Protein AF-K2RYD0-F1 (afdb_monomer_lite)

Organism: Macrophomina phaseolina (strain MS6) (NCBI:txid1126212)

pLDDT: mean 85.69, std 21.5, range [24.45, 98.62]

Radius of gyration: 19.55 Å; chains: 1; bounding box: 52×42×49 Å

InterPro domains:
  IPR017946 PLC-like phosphodiesterase, TIM beta/alpha-barrel domain superfamily [SSF51695] (2-196)
  IPR051057 Phosphoinositide phospholipase C domain-containing protein [PTHR13593] (1-202)

Foldseek 3Di:
DVVCLLAADEAEAEPPVPDALVRVVVVCVVVVVLQQFDADPDLQAADLDDDDSVRSSVVSNRYAYEYCAYDSVPNPPRRSHHGLQRAAWEPDQAAADLVSQDLATCPPVVRGRPLPCVLPGSHAYEYRQFHWHADPPRDTDTPLVCQLASLALDDPSYPVVSQVVNCVSNVAGHQWYWYDPCLANPNVVSLCVSQVNDDDDPPDDDDDNDDPDPPPPPDDDDDDDDDDDDDDDDPPPPTDIGGRDRD

Secondary structure (DSSP, 8-state):
--S-TT--EEEEEE-TT---HHHHHHHHHHHTGGGGB---S-SSS--SSPPPHHHHHHTT--EEEEEET--TTT--S-TTEEEHHHHEEE--S--SSGGG---S--BSGGGTT-HHHHHHSS-EEEEE---EEEEGGGEEEE-TTTHHHHT-SSSTT-HHHHHHHHHHHHSS--SEEE-SSTTTTTHHHHHHHHTT--SPPSSPPP---S--------S-----PPPPP-S---------EEE----

Sequence (247 aa):
MDSNTNDVVTILLVNSDDATASDLASEFSTSGIDEYAYTPESTTTAPSEWPTLETMIANNTRLVTFVASLSASSNTVAPYLLDEFNFLFENPYDNTDPSNYTCTPDRPTSLKGDTAAAASGDRLFLMNHFLYASSGLGIEQPNTTYLDVTNAPNGTDSLGEHAAECSTTYGKAPWAVLVDFFNVGPAIASVDALNGVSGATSGRAEVSTERVTRQTDSSSSAAYSAVPRNSAAAAAIAGMVVAMMAL

Structure (mmCIF, N/CA/C/O backbone):
data_AF-K2RYD0-F1
#
_entry.id   AF-K2RYD0-F1
#
loop_
_atom_site.group_PDB
_atom_site.id
_atom_site.type_symbol
_atom_site.label_atom_id
_atom_site.label_alt_id
_atom_site.label_comp_id
_atom_site.label_asym_id
_atom_site.label_entity_id
_atom_site.label_seq_id
_atom_site.pdbx_PDB_ins_code
_atom_site.Cartn_x
_atom_site.Cartn_y
_atom_site.Cartn_z
_atom_site.occupancy
_atom_site.B_iso_or_equiv
_atom_site.auth_seq_id
_atom_site.auth_comp_id
_atom_site.auth_asym_id
_atom_site.auth_atom_id
_atom_site.pdbx_PDB_model_num
ATOM 1 N N . MET A 1 1 ? -13.402 -14.665 5.371 1.00 91.50 1 MET A N 1
ATOM 2 C CA . MET A 1 1 ? -12.012 -15.000 5.778 1.00 91.50 1 MET A CA 1
ATOM 3 C C . MET A 1 1 ? -11.995 -16.225 6.699 1.00 91.50 1 MET A C 1
ATOM 5 O O . MET A 1 1 ? -11.088 -16.415 7.506 1.00 91.50 1 MET A O 1
ATOM 9 N N . ASP A 1 2 ? -13.005 -17.080 6.557 1.00 93.88 2 ASP A N 1
ATOM 10 C CA . ASP A 1 2 ? -13.400 -18.056 7.571 1.00 93.88 2 ASP A CA 1
ATOM 11 C C . ASP A 1 2 ? -12.755 -19.405 7.260 1.00 93.88 2 ASP A C 1
ATOM 13 O O . ASP A 1 2 ? -12.363 -20.144 8.154 1.00 93.88 2 ASP A O 1
ATOM 17 N N . SER A 1 3 ? -12.578 -19.694 5.966 1.00 93.94 3 SER A N 1
ATOM 18 C CA . SER A 1 3 ? -11.830 -20.855 5.478 1.00 93.94 3 SER A CA 1
ATOM 19 C C . SER A 1 3 ? -10.311 -20.679 5.573 1.00 93.94 3 SER A C 1
ATOM 21 O O . SER A 1 3 ? -9.601 -21.678 5.559 1.00 93.94 3 SER A O 1
ATOM 23 N N . ASN A 1 4 ? -9.823 -19.439 5.709 1.00 92.25 4 ASN A N 1
ATOM 24 C CA . ASN A 1 4 ? -8.403 -19.114 5.862 1.00 92.25 4 ASN A CA 1
ATOM 25 C C . ASN A 1 4 ? -8.197 -18.294 7.145 1.00 92.25 4 ASN A C 1
ATOM 27 O O . ASN A 1 4 ? -8.100 -17.066 7.125 1.00 92.25 4 ASN A O 1
ATOM 31 N N . THR A 1 5 ? -8.186 -18.965 8.295 1.00 94.88 5 THR A N 1
ATOM 32 C CA . THR A 1 5 ? -8.177 -18.303 9.614 1.00 94.88 5 THR A CA 1
ATOM 33 C C . THR A 1 5 ? -6.856 -17.618 9.962 1.00 94.88 5 THR A C 1
ATOM 35 O O . THR A 1 5 ? -6.827 -16.796 10.870 1.00 94.88 5 THR A O 1
ATOM 38 N N . ASN A 1 6 ? -5.779 -17.937 9.241 1.00 94.12 6 ASN A N 1
ATOM 39 C CA . ASN A 1 6 ? -4.456 -17.340 9.439 1.00 94.12 6 ASN A CA 1
ATOM 40 C C . ASN A 1 6 ? -4.174 -16.182 8.470 1.00 94.12 6 ASN A C 1
ATOM 42 O O . ASN A 1 6 ? -3.118 -15.564 8.565 1.00 94.12 6 ASN A O 1
ATOM 46 N N . ASP A 1 7 ? -5.092 -15.885 7.548 1.00 93.75 7 ASP A N 1
ATOM 47 C CA . ASP A 1 7 ? -4.917 -14.771 6.620 1.00 93.75 7 ASP A CA 1
ATOM 48 C C . ASP A 1 7 ? -5.251 -13.460 7.328 1.00 93.75 7 ASP A C 1
ATOM 50 O O . ASP A 1 7 ? -6.289 -13.354 7.994 1.00 93.75 7 ASP A O 1
ATOM 54 N N . VAL A 1 8 ? -4.388 -12.464 7.128 1.00 96.75 8 VAL A N 1
ATOM 55 C CA . VAL A 1 8 ? -4.650 -11.052 7.410 1.00 96.75 8 VAL A CA 1
ATOM 56 C C . VAL A 1 8 ? -4.799 -10.342 6.072 1.00 96.75 8 VAL A C 1
ATOM 58 O O . VAL A 1 8 ? -3.957 -10.483 5.187 1.00 96.75 8 VAL A O 1
ATOM 61 N N . VAL A 1 9 ? -5.896 -9.612 5.912 1.00 97.00 9 VAL A N 1
ATOM 62 C CA . VAL A 1 9 ? -6.286 -8.958 4.666 1.00 97.00 9 VAL A CA 1
ATOM 63 C C . VAL A 1 9 ? -6.291 -7.453 4.878 1.00 97.00 9 VAL A C 1
ATOM 65 O O . VAL A 1 9 ? -6.752 -6.955 5.906 1.00 97.00 9 VAL A O 1
ATOM 68 N N . THR A 1 10 ? -5.810 -6.715 3.885 1.00 97.62 10 THR A N 1
ATOM 69 C CA . THR A 1 10 ? -5.974 -5.265 3.836 1.00 97.62 10 THR A CA 1
ATOM 70 C C . THR A 1 10 ? -6.814 -4.875 2.633 1.00 97.62 10 THR A C 1
ATOM 72 O O . THR A 1 10 ? -6.579 -5.355 1.526 1.00 97.62 10 THR A O 1
ATOM 75 N N . ILE A 1 11 ? -7.793 -4.003 2.857 1.00 97.69 11 ILE A N 1
ATOM 76 C CA . ILE A 1 11 ? -8.584 -3.368 1.808 1.00 97.69 11 ILE A CA 1
ATOM 77 C C . ILE A 1 11 ? -8.125 -1.918 1.698 1.00 97.69 11 ILE A C 1
ATOM 79 O O . ILE A 1 11 ? -8.192 -1.171 2.672 1.00 97.69 11 ILE A O 1
ATOM 83 N N . LEU A 1 12 ? -7.684 -1.520 0.507 1.00 97.56 12 LEU A N 1
ATOM 84 C CA . LEU A 1 12 ? -7.577 -0.117 0.124 1.00 97.56 12 LEU A CA 1
ATOM 85 C C . LEU A 1 12 ? -8.789 0.221 -0.746 1.00 97.56 12 LEU A C 1
ATOM 87 O O . LEU A 1 12 ? -8.918 -0.285 -1.860 1.00 97.56 12 LEU A O 1
ATOM 91 N N . LEU A 1 13 ? -9.698 1.032 -0.215 1.00 96.56 13 LEU A N 1
ATOM 92 C CA . LEU A 1 13 ? -10.941 1.415 -0.870 1.00 96.56 13 LEU A CA 1
ATOM 93 C C . LEU A 1 13 ? -10.836 2.842 -1.407 1.00 96.56 13 LEU A C 1
ATOM 95 O O . LEU A 1 13 ? -10.812 3.800 -0.637 1.00 96.56 13 LEU A O 1
ATOM 99 N N . VAL A 1 14 ? -10.853 2.995 -2.730 1.00 94.38 14 VAL A N 1
ATOM 100 C CA . VAL A 1 14 ? -10.962 4.315 -3.361 1.00 94.38 14 VAL A CA 1
ATOM 101 C C . VAL A 1 14 ? -12.421 4.770 -3.321 1.00 94.38 14 VAL A C 1
ATOM 103 O O . VAL A 1 14 ? -13.280 4.197 -3.989 1.00 94.38 14 VAL A O 1
ATOM 106 N N . ASN A 1 15 ? -12.708 5.799 -2.527 1.00 94.56 15 ASN A N 1
ATOM 107 C CA . ASN A 1 15 ? -14.050 6.328 -2.294 1.00 94.56 15 ASN A CA 1
ATOM 108 C C . ASN A 1 15 ? -14.372 7.472 -3.270 1.00 94.56 15 ASN A C 1
ATOM 110 O O . ASN A 1 15 ? -14.523 8.623 -2.869 1.00 94.56 15 ASN A O 1
ATOM 114 N N . SER A 1 16 ? -14.425 7.168 -4.569 1.00 91.06 16 SER A N 1
ATOM 115 C CA . SER A 1 16 ? -14.595 8.185 -5.622 1.00 91.06 16 SER A CA 1
ATOM 116 C C . SER A 1 16 ? -15.964 8.870 -5.639 1.00 91.06 16 SER A C 1
ATOM 118 O O . SER A 1 16 ? -16.073 9.963 -6.186 1.00 91.06 16 SER A O 1
ATOM 120 N N . ASP A 1 17 ? -16.985 8.234 -5.063 1.00 91.88 17 ASP A N 1
ATOM 121 C CA . ASP A 1 17 ? -18.360 8.747 -5.024 1.00 91.88 17 ASP A CA 1
ATOM 122 C C . ASP A 1 17 ? -18.682 9.487 -3.711 1.00 91.88 17 ASP A C 1
ATOM 124 O O . ASP A 1 17 ? -19.845 9.787 -3.441 1.00 91.88 17 ASP A O 1
ATOM 128 N N . ASP A 1 18 ? -17.667 9.769 -2.885 1.00 91.75 18 ASP A N 1
ATOM 129 C CA . ASP A 1 18 ? -17.801 10.452 -1.593 1.00 91.75 18 ASP A CA 1
ATOM 130 C C . ASP A 1 18 ? -18.829 9.784 -0.652 1.00 91.75 18 ASP A C 1
ATOM 132 O O . ASP A 1 18 ? -19.559 10.456 0.086 1.00 91.75 18 ASP A O 1
ATOM 136 N N . ALA A 1 19 ? -18.894 8.446 -0.658 1.00 95.38 19 ALA A N 1
ATOM 137 C CA . ALA A 1 19 ? -19.771 7.696 0.235 1.00 95.38 19 ALA A CA 1
ATOM 138 C C . ALA A 1 19 ? -19.433 8.010 1.698 1.00 95.38 19 ALA A C 1
ATOM 140 O O . ALA A 1 19 ? -18.260 8.136 2.075 1.00 95.38 19 ALA A O 1
ATOM 141 N N . THR A 1 20 ? -20.456 8.140 2.544 1.00 95.38 20 THR A N 1
ATOM 142 C CA . THR A 1 20 ? -20.225 8.450 3.955 1.00 95.38 20 THR A CA 1
ATOM 143 C C . THR A 1 20 ? -19.693 7.229 4.698 1.00 95.38 20 THR A C 1
ATOM 145 O O . THR A 1 20 ? -19.911 6.085 4.297 1.00 95.38 20 THR A O 1
ATOM 148 N N . ALA A 1 21 ? -19.061 7.453 5.855 1.00 96.06 21 ALA A N 1
ATOM 149 C CA . ALA A 1 21 ? -18.650 6.355 6.731 1.00 96.06 21 ALA A CA 1
ATOM 150 C C . ALA A 1 21 ? -19.826 5.430 7.089 1.00 96.06 21 ALA A C 1
ATOM 152 O O . ALA A 1 21 ? -19.635 4.227 7.208 1.00 96.06 21 ALA A O 1
ATOM 153 N N . SER A 1 22 ? -21.041 5.976 7.223 1.00 96.56 22 SER A N 1
ATOM 154 C CA . SER A 1 22 ? -22.242 5.190 7.515 1.00 96.56 22 SER A CA 1
ATOM 155 C C . SER A 1 22 ? -22.676 4.319 6.338 1.00 96.56 22 SER A C 1
ATOM 157 O O . SER A 1 22 ? -23.108 3.191 6.563 1.00 96.56 22 SER A O 1
ATOM 159 N N . ASP A 1 23 ? -22.572 4.825 5.106 1.00 96.31 23 ASP A N 1
ATOM 160 C CA . ASP A 1 23 ? -22.919 4.056 3.906 1.00 96.31 23 ASP A CA 1
ATOM 161 C C . ASP A 1 23 ? -21.964 2.867 3.771 1.00 96.31 23 ASP A C 1
ATOM 163 O O . ASP A 1 23 ? -22.399 1.718 3.699 1.00 96.31 23 ASP A O 1
ATOM 167 N N . LEU A 1 24 ? -20.656 3.125 3.872 1.00 97.00 24 LEU A N 1
ATOM 168 C CA . LEU A 1 24 ? -19.630 2.082 3.832 1.00 97.00 24 LEU A CA 1
ATOM 169 C C . LEU A 1 24 ? -19.787 1.074 4.980 1.00 97.00 24 LEU A C 1
ATOM 171 O O . LEU A 1 24 ? -19.717 -0.133 4.756 1.00 97.00 24 LEU A O 1
ATOM 175 N N . ALA A 1 25 ? -20.052 1.547 6.201 1.00 97.19 25 ALA A N 1
ATOM 176 C CA . ALA A 1 25 ? -20.281 0.681 7.357 1.00 97.19 25 ALA A CA 1
ATOM 177 C C . ALA A 1 25 ? -21.458 -0.276 7.147 1.00 97.19 25 ALA A C 1
ATOM 179 O O . ALA A 1 25 ? -21.386 -1.435 7.549 1.00 97.19 25 ALA A O 1
ATOM 180 N N . SER A 1 26 ? -22.529 0.192 6.499 1.00 98.00 26 SER A N 1
ATOM 181 C CA . SER A 1 26 ? -23.707 -0.635 6.236 1.00 98.00 26 SER A CA 1
ATOM 182 C C . SER A 1 26 ? -23.401 -1.812 5.304 1.00 98.00 26 SER A C 1
ATOM 184 O O . SER A 1 26 ? -23.874 -2.923 5.551 1.00 98.00 26 SER A O 1
ATOM 186 N N . GLU A 1 27 ? -22.543 -1.611 4.302 1.00 97.81 27 GLU A N 1
ATOM 187 C CA . GLU A 1 27 ? -22.105 -2.672 3.388 1.00 97.81 27 GLU A CA 1
ATOM 188 C C . GLU A 1 27 ? -21.145 -3.649 4.076 1.00 97.81 27 GLU A C 1
ATOM 190 O O . GLU A 1 27 ? -21.293 -4.868 3.954 1.00 97.81 27 GLU A O 1
ATOM 195 N N . PHE A 1 28 ? -20.207 -3.131 4.877 1.00 97.81 28 PHE A N 1
ATOM 196 C CA . PHE A 1 28 ? -19.309 -3.960 5.685 1.00 97.81 28 PHE A CA 1
ATOM 197 C C . PHE A 1 28 ? -20.101 -4.860 6.639 1.00 97.81 28 PHE A C 1
ATOM 199 O O . PHE A 1 28 ? -19.897 -6.074 6.628 1.00 97.81 28 PHE A O 1
ATOM 206 N N . SER A 1 29 ? -21.068 -4.294 7.364 1.00 97.94 29 SER A N 1
ATOM 207 C CA . SER A 1 29 ? -21.935 -5.037 8.282 1.00 97.94 29 SER A CA 1
ATOM 208 C C . SER A 1 29 ? -22.835 -6.043 7.563 1.00 97.94 29 SER A C 1
ATOM 210 O O . SER A 1 29 ? -22.983 -7.178 8.008 1.00 97.94 29 SER A O 1
ATOM 212 N N . THR A 1 30 ? -23.381 -5.681 6.397 1.00 98.19 30 THR A N 1
ATOM 213 C CA . THR A 1 30 ? -24.188 -6.602 5.576 1.00 98.19 30 THR A CA 1
ATOM 214 C C . THR A 1 30 ? -23.374 -7.812 5.115 1.00 98.19 30 THR A C 1
ATOM 216 O O . THR A 1 30 ? -23.902 -8.922 5.044 1.00 98.19 30 THR A O 1
ATOM 219 N N . SER A 1 31 ? -22.086 -7.618 4.819 1.00 97.12 31 SER A N 1
ATOM 220 C CA . SER A 1 31 ? -21.176 -8.710 4.462 1.00 97.12 31 SER A CA 1
ATOM 221 C C . SER A 1 31 ? -20.682 -9.529 5.664 1.00 97.12 31 SER A C 1
ATOM 223 O O . SER A 1 31 ? -20.228 -10.657 5.473 1.00 97.12 31 SER A O 1
ATOM 225 N N . GLY A 1 32 ? -20.743 -8.965 6.877 1.00 97.00 32 GLY A N 1
ATOM 226 C CA . GLY A 1 32 ? -20.153 -9.513 8.103 1.00 97.00 32 GLY A CA 1
ATOM 227 C C . GLY A 1 32 ? -18.625 -9.397 8.182 1.00 97.00 32 GLY A C 1
ATOM 228 O O . GLY A 1 32 ? -18.009 -9.966 9.079 1.00 97.00 32 GLY A O 1
ATOM 229 N N . ILE A 1 33 ? -17.973 -8.702 7.241 1.00 97.25 33 ILE A N 1
ATOM 230 C CA . ILE A 1 33 ? -16.506 -8.592 7.223 1.00 97.25 33 ILE A CA 1
ATOM 231 C C . ILE A 1 33 ? -15.972 -7.653 8.320 1.00 97.25 33 ILE A C 1
ATOM 233 O O . ILE A 1 33 ? -14.801 -7.740 8.692 1.00 97.25 33 ILE A O 1
ATOM 237 N N . ASP A 1 34 ? -16.829 -6.781 8.858 1.00 97.50 34 ASP A N 1
ATOM 238 C CA . ASP A 1 34 ? -16.539 -5.907 9.998 1.00 97.50 34 ASP A CA 1
ATOM 239 C C . ASP A 1 34 ? -16.229 -6.683 11.285 1.00 97.50 34 ASP A C 1
ATOM 241 O O . ASP A 1 34 ? -15.476 -6.186 12.120 1.00 97.50 34 ASP A O 1
ATOM 245 N N . GLU A 1 35 ? -16.690 -7.931 11.415 1.00 97.25 35 GLU A N 1
ATOM 246 C CA . GLU A 1 35 ? -16.324 -8.819 12.530 1.00 97.25 35 GLU A CA 1
ATOM 247 C C . GLU A 1 35 ? -14.813 -9.105 12.616 1.00 97.25 35 GLU A C 1
ATOM 249 O O . GLU A 1 35 ? -14.315 -9.493 13.674 1.00 97.25 35 GLU A O 1
ATOM 254 N N . TYR A 1 36 ? -14.075 -8.909 11.517 1.00 98.31 36 TYR A N 1
ATOM 255 C CA . TYR A 1 36 ? -12.623 -9.083 11.458 1.00 98.31 36 TYR A CA 1
ATOM 256 C C . TYR A 1 36 ? -11.849 -7.767 11.568 1.00 98.31 36 TYR A C 1
ATOM 258 O O . TYR A 1 36 ? -10.619 -7.779 11.493 1.00 98.31 36 TYR A O 1
ATOM 266 N N . ALA A 1 37 ? -12.526 -6.626 11.686 1.00 98.25 37 ALA A N 1
ATOM 267 C CA . ALA A 1 37 ? -11.897 -5.329 11.507 1.00 98.25 37 ALA A CA 1
ATOM 268 C C . ALA A 1 37 ? -10.981 -4.942 12.680 1.00 98.25 37 ALA A C 1
ATOM 270 O O . ALA A 1 37 ? -11.366 -4.947 13.849 1.00 98.25 37 ALA A O 1
ATOM 271 N N . TYR A 1 38 ? -9.749 -4.563 12.358 1.00 98.25 38 TYR A N 1
ATOM 272 C CA . TYR A 1 38 ? -8.818 -3.934 13.280 1.00 98.25 38 TYR A CA 1
ATOM 273 C C . TYR A 1 38 ? -9.120 -2.438 13.395 1.00 98.25 38 TYR A C 1
ATOM 275 O O . TYR A 1 38 ? -9.284 -1.744 12.394 1.00 98.25 38 TYR A O 1
ATOM 283 N N . THR A 1 39 ? -9.153 -1.940 14.631 1.00 97.12 39 THR A N 1
ATOM 284 C CA . THR A 1 39 ? -9.245 -0.509 14.939 1.00 97.12 39 THR A CA 1
ATOM 285 C C . THR A 1 39 ? -8.024 -0.108 15.776 1.00 97.12 39 THR A C 1
ATOM 287 O O . THR A 1 39 ? -7.838 -0.680 16.853 1.00 97.12 39 THR A O 1
ATOM 290 N N . PRO A 1 40 ? -7.187 0.840 15.318 1.00 95.62 40 PRO A N 1
ATOM 291 C CA . PRO A 1 40 ? -6.075 1.371 16.102 1.00 95.62 40 PRO A CA 1
ATOM 292 C C . PRO A 1 40 ? -6.569 2.245 17.264 1.00 95.62 40 PRO A C 1
ATOM 294 O O . PRO A 1 40 ? -7.701 2.725 17.265 1.00 95.62 40 PRO A O 1
ATOM 297 N N . GLU A 1 41 ? -5.698 2.504 18.244 1.00 94.75 41 GLU A N 1
ATOM 298 C CA . GLU A 1 41 ? -6.028 3.366 19.393 1.00 94.75 41 GLU A CA 1
ATOM 299 C C . GLU A 1 41 ? -6.385 4.805 18.980 1.00 94.75 41 GLU A C 1
ATOM 301 O O . GLU A 1 41 ? -7.219 5.450 19.614 1.00 94.75 41 GLU A O 1
ATOM 306 N N . SER A 1 42 ? -5.763 5.300 17.906 1.00 95.38 42 SER A N 1
ATOM 307 C CA . SER A 1 42 ? -6.054 6.595 17.291 1.00 95.38 42 SER A CA 1
ATOM 308 C C . SER A 1 42 ? -6.516 6.397 15.855 1.00 95.38 42 SER A C 1
ATOM 310 O O . SER A 1 42 ? -5.839 5.734 15.077 1.00 95.38 42 SER A O 1
ATOM 312 N N . THR A 1 43 ? -7.631 7.025 15.479 1.00 94.38 43 THR A N 1
ATOM 313 C CA . THR A 1 43 ? -8.156 7.012 14.102 1.00 94.38 43 THR A CA 1
ATOM 314 C C . THR A 1 43 ? -7.617 8.160 13.241 1.00 94.38 43 THR A C 1
ATOM 316 O O . THR A 1 43 ? -7.868 8.205 12.039 1.00 94.38 43 THR A O 1
ATOM 319 N N . THR A 1 44 ? -6.871 9.098 13.833 1.00 95.06 44 THR A N 1
ATOM 320 C CA . THR A 1 44 ? -6.349 10.297 13.149 1.00 95.06 44 THR A CA 1
ATOM 321 C C . THR A 1 44 ? -4.827 10.335 13.055 1.00 95.06 44 THR A C 1
ATOM 323 O O . THR A 1 44 ? -4.278 11.240 12.432 1.00 95.06 44 THR A O 1
ATOM 326 N N . THR A 1 45 ? -4.137 9.392 13.694 1.00 94.44 45 THR A N 1
ATOM 327 C CA . THR A 1 45 ? -2.673 9.356 13.758 1.00 94.44 45 THR A CA 1
ATOM 328 C C . THR A 1 45 ? -2.202 7.921 13.592 1.00 94.44 45 THR A C 1
ATOM 330 O O . THR A 1 45 ? -2.684 7.041 14.304 1.00 94.44 45 THR A O 1
ATOM 333 N N . ALA A 1 46 ? -1.246 7.701 12.687 1.00 96.50 46 ALA A N 1
ATOM 334 C CA . ALA A 1 46 ? -0.585 6.410 12.540 1.00 96.50 46 ALA A CA 1
ATOM 335 C C . ALA A 1 46 ? 0.075 5.970 13.860 1.00 96.50 46 ALA A C 1
ATOM 337 O O . ALA A 1 46 ? 0.692 6.805 14.529 1.00 96.50 46 ALA A O 1
ATOM 338 N N . PRO A 1 47 ? -0.047 4.692 14.257 1.00 95.44 47 PRO A N 1
ATOM 339 C CA . PRO A 1 47 ? 0.673 4.183 15.412 1.00 95.44 47 PRO A CA 1
ATOM 340 C C . PRO A 1 47 ? 2.161 4.034 15.076 1.00 95.44 47 PRO A C 1
ATOM 342 O O . PRO A 1 47 ? 2.511 3.644 13.963 1.00 95.44 47 PRO A O 1
ATOM 345 N N . SER A 1 48 ? 3.034 4.276 16.055 1.00 94.31 48 SER A N 1
ATOM 346 C CA . SER A 1 48 ? 4.476 4.032 15.904 1.00 94.31 48 SER A CA 1
ATOM 347 C C . SER A 1 48 ? 4.814 2.543 15.779 1.00 94.31 48 SER A C 1
ATOM 349 O O . SER A 1 48 ? 5.849 2.183 15.227 1.00 94.31 48 SER A O 1
ATOM 351 N N . GLU A 1 49 ? 3.941 1.671 16.292 1.00 94.19 49 GLU A N 1
ATOM 352 C CA . GLU A 1 49 ? 4.050 0.218 16.188 1.00 94.19 49 GLU A CA 1
ATOM 353 C C . GLU A 1 49 ? 2.691 -0.381 15.814 1.00 94.19 49 GLU A C 1
ATOM 355 O O . GLU A 1 49 ? 1.681 -0.147 16.481 1.00 94.19 49 GLU A O 1
ATOM 360 N N . TRP A 1 50 ? 2.667 -1.171 14.742 1.00 95.44 50 TRP A N 1
ATOM 361 C CA . TRP A 1 50 ? 1.496 -1.954 14.354 1.00 95.44 50 TRP A CA 1
ATOM 362 C C . TRP A 1 50 ? 1.490 -3.302 15.087 1.00 95.44 50 TRP A C 1
ATOM 364 O O . TRP A 1 50 ? 2.558 -3.841 15.389 1.00 95.44 50 TRP A O 1
ATOM 374 N N . PRO A 1 51 ? 0.311 -3.888 15.373 1.00 96.25 51 PRO A N 1
ATOM 375 C CA . PRO A 1 51 ? 0.246 -5.240 15.912 1.00 96.25 51 PRO A CA 1
ATOM 376 C C . PRO A 1 51 ? 0.897 -6.239 14.950 1.00 96.25 51 PRO A C 1
ATOM 378 O O . PRO A 1 51 ? 0.805 -6.108 13.730 1.00 96.25 51 PRO A O 1
ATOM 381 N N . THR A 1 52 ? 1.512 -7.283 15.502 1.00 96.56 52 THR A N 1
ATOM 382 C CA . THR A 1 52 ? 2.044 -8.378 14.685 1.00 96.56 52 THR A CA 1
ATOM 383 C C . THR A 1 52 ? 0.911 -9.154 14.011 1.00 96.56 52 THR A C 1
ATOM 385 O O . THR A 1 52 ? -0.200 -9.237 14.544 1.00 96.56 52 THR A O 1
ATOM 388 N N . LEU A 1 53 ? 1.212 -9.815 12.889 1.00 95.94 53 LEU A N 1
ATOM 389 C CA . LEU A 1 53 ? 0.285 -10.744 12.230 1.00 95.94 53 LEU A CA 1
ATOM 390 C C . LEU A 1 53 ? -0.275 -11.792 13.202 1.00 95.94 53 LEU A C 1
ATOM 392 O O . LEU A 1 53 ? -1.477 -12.036 13.222 1.00 95.94 53 LEU A O 1
ATOM 396 N N . GLU A 1 54 ? 0.578 -12.365 14.057 1.00 97.44 54 GLU A N 1
ATOM 397 C CA . GLU A 1 54 ? 0.168 -13.330 15.085 1.00 97.44 54 GLU A CA 1
ATOM 398 C C . GLU A 1 54 ? -0.855 -12.730 16.059 1.00 97.44 54 GLU A C 1
ATOM 400 O O . GLU A 1 54 ? -1.869 -13.361 16.351 1.00 97.44 54 GLU A O 1
ATOM 405 N N . THR A 1 55 ? -0.634 -11.492 16.512 1.00 98.06 55 THR A N 1
ATOM 406 C CA . THR A 1 55 ? -1.561 -10.788 17.411 1.00 98.06 55 THR A CA 1
ATOM 407 C C . THR A 1 55 ? -2.900 -10.529 16.726 1.00 98.06 55 THR A C 1
ATOM 409 O O . THR A 1 55 ? -3.954 -10.765 17.317 1.00 98.06 55 THR A O 1
ATOM 412 N N . MET A 1 56 ? -2.878 -10.083 15.468 1.00 98.12 56 MET A N 1
ATOM 413 C CA . MET A 1 56 ? -4.094 -9.846 14.685 1.00 98.12 56 MET A CA 1
ATOM 414 C C . MET A 1 56 ? -4.890 -11.136 14.464 1.00 98.12 56 MET A C 1
ATOM 416 O O . MET A 1 56 ? -6.114 -11.132 14.588 1.00 98.12 56 MET A O 1
ATOM 420 N N . ILE A 1 57 ? -4.204 -12.252 14.192 1.00 98.25 57 ILE A N 1
ATOM 421 C CA . ILE A 1 57 ? -4.820 -13.575 14.040 1.00 98.25 57 ILE A CA 1
ATOM 422 C C . ILE A 1 57 ? -5.436 -14.042 15.360 1.00 98.25 57 ILE A C 1
ATOM 424 O O . ILE A 1 57 ? -6.609 -14.414 15.384 1.00 98.25 57 ILE A O 1
ATOM 428 N N . ALA A 1 58 ? -4.681 -13.977 16.459 1.00 98.06 58 ALA A N 1
ATOM 429 C CA . ALA A 1 58 ? -5.134 -14.413 17.778 1.00 98.06 58 ALA A CA 1
ATOM 430 C C . ALA A 1 58 ? -6.352 -13.618 18.279 1.00 98.06 58 ALA A C 1
ATOM 432 O O . ALA A 1 58 ? -7.253 -14.193 18.887 1.00 98.06 58 ALA A O 1
ATOM 433 N N . ASN A 1 59 ? -6.404 -12.317 17.980 1.00 97.94 59 ASN A N 1
ATOM 434 C CA . ASN A 1 59 ? -7.513 -11.439 18.358 1.00 97.94 59 ASN A CA 1
ATOM 435 C C . ASN A 1 59 ? -8.682 -11.458 17.361 1.00 97.94 59 ASN A C 1
ATOM 437 O O . ASN A 1 59 ? -9.679 -10.776 17.582 1.00 97.94 59 ASN A O 1
ATOM 441 N N . ASN A 1 60 ? -8.567 -12.211 16.262 1.00 97.62 60 ASN A N 1
ATOM 442 C CA . ASN A 1 60 ? -9.500 -12.202 15.136 1.00 97.62 60 ASN A CA 1
ATOM 443 C C . ASN A 1 60 ? -9.724 -10.806 14.507 1.00 97.62 60 ASN A C 1
ATOM 445 O O . ASN A 1 60 ? -10.717 -10.590 13.824 1.00 97.62 60 ASN A O 1
ATOM 449 N N . THR A 1 61 ? -8.779 -9.876 14.660 1.00 97.94 61 THR A N 1
ATOM 450 C CA . THR A 1 61 ? -8.792 -8.545 14.026 1.00 97.94 61 THR A CA 1
ATOM 451 C C . THR A 1 61 ? -7.940 -8.562 12.757 1.00 97.94 61 THR A C 1
ATOM 453 O O . THR A 1 61 ? -6.915 -7.887 12.659 1.00 97.94 61 THR A O 1
ATOM 456 N N . ARG A 1 62 ? -8.302 -9.436 11.818 1.00 97.75 62 ARG A N 1
ATOM 457 C CA . ARG A 1 62 ? -7.500 -9.804 10.642 1.00 97.75 62 ARG A CA 1
ATOM 458 C C . ARG A 1 62 ? -7.790 -8.961 9.397 1.00 97.75 62 ARG A C 1
ATOM 460 O O . ARG A 1 62 ? -7.288 -9.290 8.328 1.00 97.75 62 ARG A O 1
ATOM 467 N N . LEU A 1 63 ? -8.604 -7.916 9.503 1.00 98.44 63 LEU A N 1
ATOM 468 C CA . LEU A 1 63 ? -8.925 -6.995 8.415 1.00 98.44 63 LEU A CA 1
ATOM 469 C C . LEU A 1 63 ? -8.463 -5.577 8.766 1.00 98.44 63 LEU A C 1
ATOM 471 O O . LEU A 1 63 ? -8.907 -5.017 9.760 1.00 98.44 63 LEU A O 1
ATOM 475 N N . VAL A 1 64 ? -7.645 -4.961 7.917 1.00 98.38 64 VAL A N 1
ATOM 476 C CA . VAL A 1 64 ? -7.355 -3.514 7.970 1.00 98.38 64 VAL A CA 1
ATOM 477 C C . VAL A 1 64 ? -8.008 -2.857 6.766 1.00 98.38 64 VAL A C 1
ATOM 479 O O . VAL A 1 64 ? -7.907 -3.386 5.663 1.00 98.38 64 VAL A O 1
ATOM 482 N N . THR A 1 65 ? -8.685 -1.725 6.948 1.00 98.38 65 THR A N 1
ATOM 483 C CA . THR A 1 65 ? -9.299 -0.999 5.829 1.00 98.38 65 THR A CA 1
ATOM 484 C C . THR A 1 65 ? -8.826 0.443 5.803 1.00 98.38 65 THR A C 1
ATOM 486 O O . THR A 1 65 ? -9.068 1.190 6.749 1.00 98.38 65 THR A O 1
ATOM 489 N N . PHE A 1 66 ? -8.196 0.830 4.699 1.00 98.31 66 PHE A N 1
ATOM 490 C CA . PHE A 1 66 ? -7.874 2.211 4.367 1.00 98.31 66 PHE A CA 1
ATOM 491 C C . PHE A 1 66 ? -8.860 2.723 3.315 1.00 98.31 66 PHE A C 1
ATOM 493 O O . PHE A 1 66 ? -9.188 2.007 2.371 1.00 98.31 66 PHE A O 1
ATOM 500 N N . VAL A 1 67 ? -9.340 3.953 3.472 1.00 97.75 67 VAL A N 1
ATOM 501 C CA . VAL A 1 67 ? -10.317 4.596 2.590 1.00 97.75 67 VAL A CA 1
ATOM 502 C C . VAL A 1 67 ? -9.723 5.890 2.044 1.00 97.75 67 VAL A C 1
ATOM 504 O O . VAL A 1 67 ? -9.283 6.741 2.815 1.00 97.75 67 VAL A O 1
ATOM 507 N N . ALA A 1 68 ? -9.739 6.038 0.722 1.00 94.81 68 ALA A N 1
ATOM 508 C CA . ALA A 1 68 ? -9.172 7.152 -0.031 1.00 94.81 68 ALA A CA 1
ATOM 509 C C . ALA A 1 68 ? -10.301 7.999 -0.654 1.00 94.81 68 ALA A C 1
ATOM 511 O O . ALA A 1 68 ? -10.757 7.713 -1.757 1.00 94.81 68 ALA A O 1
ATOM 512 N N . SER A 1 69 ? -10.855 9.009 0.014 1.00 90.69 69 SER A N 1
ATOM 513 C CA . SER A 1 69 ? -10.538 9.487 1.371 1.00 90.69 69 SER A CA 1
ATOM 514 C C . SER A 1 69 ? -11.760 9.421 2.291 1.00 90.69 69 SER A C 1
ATOM 516 O O . SER A 1 69 ? -12.892 9.227 1.834 1.00 90.69 69 SER A O 1
ATOM 518 N N . LEU A 1 70 ? -11.540 9.568 3.599 1.00 90.88 70 LEU A N 1
ATOM 519 C CA . LEU A 1 70 ? -12.606 9.640 4.595 1.00 90.88 70 LEU A CA 1
ATOM 520 C C . LEU A 1 70 ? -12.277 10.689 5.662 1.00 90.88 70 LEU A C 1
ATOM 522 O O . LEU A 1 70 ? -11.149 10.832 6.117 1.00 90.88 70 LEU A O 1
ATOM 526 N N . SER A 1 71 ? -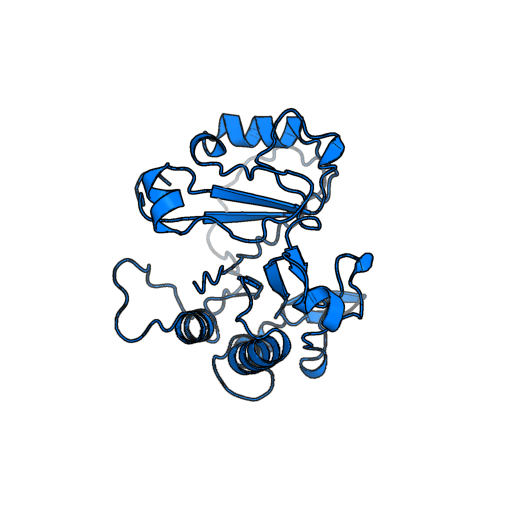13.279 11.422 6.148 1.00 89.94 71 SER A N 1
ATOM 527 C CA . SER 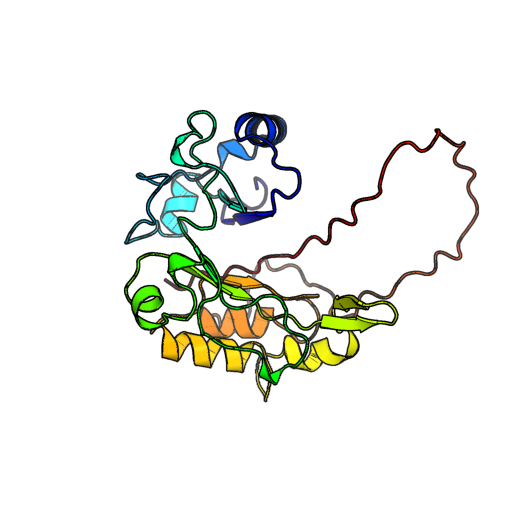A 1 71 ? -13.056 12.337 7.272 1.00 89.94 71 SER A CA 1
ATOM 528 C C . SER A 1 71 ? -12.935 11.561 8.591 1.00 89.94 71 SER A C 1
ATOM 530 O O . SER A 1 71 ? -13.926 11.315 9.277 1.00 89.94 71 SER A O 1
ATOM 532 N N . ALA A 1 72 ? -11.705 11.216 8.979 1.00 85.25 72 ALA A N 1
ATOM 533 C CA . ALA A 1 72 ? -11.432 10.468 10.208 1.00 85.25 72 ALA A CA 1
ATOM 534 C C . ALA A 1 72 ? -11.993 11.137 11.478 1.00 85.25 72 ALA A C 1
ATOM 536 O O . ALA A 1 72 ? -12.506 10.460 12.363 1.00 85.25 72 ALA A O 1
ATOM 537 N N . SER A 1 73 ? -11.955 12.472 11.562 1.00 84.00 73 SER A N 1
ATOM 538 C CA . SER A 1 73 ? -12.439 13.221 12.732 1.00 84.00 73 SER A CA 1
ATOM 539 C C . SER A 1 73 ? -13.962 13.225 12.889 1.00 84.00 73 SER A C 1
ATOM 541 O O . SER A 1 73 ? -14.458 13.487 13.984 1.00 84.00 73 SER A O 1
ATOM 543 N N . SER A 1 74 ? -14.709 12.950 11.816 1.00 85.94 74 SER A N 1
ATOM 544 C CA . SER A 1 74 ? -16.173 12.853 11.846 1.00 85.94 74 SER A CA 1
ATOM 545 C C . SER A 1 74 ? -16.685 11.412 11.767 1.00 85.94 74 SER A C 1
ATOM 547 O O . SER A 1 74 ? -17.862 11.167 12.035 1.00 85.94 74 SER A O 1
ATOM 549 N N . ASN A 1 75 ? -15.808 10.448 11.471 1.00 92.75 75 ASN A N 1
ATOM 550 C CA . ASN A 1 75 ? -16.133 9.030 11.451 1.00 92.75 75 ASN A CA 1
ATOM 551 C C . ASN A 1 75 ? -16.203 8.446 12.873 1.00 92.75 75 ASN A C 1
ATOM 553 O O . ASN A 1 75 ? -15.232 7.908 13.400 1.00 92.75 75 ASN A O 1
ATOM 557 N N . THR A 1 76 ? -17.379 8.535 13.490 1.00 90.00 76 THR A N 1
ATOM 558 C CA . THR A 1 76 ? -17.660 7.915 14.798 1.00 90.00 76 THR A CA 1
ATOM 559 C C . THR A 1 76 ? -18.414 6.591 14.692 1.00 90.00 76 THR A C 1
ATOM 561 O O . THR A 1 76 ? -18.476 5.847 15.668 1.00 90.00 76 THR A O 1
ATOM 564 N N . VAL A 1 77 ? -18.992 6.295 13.525 1.00 95.06 77 VAL A N 1
ATOM 565 C CA . VAL A 1 77 ? -19.849 5.120 13.302 1.00 95.06 77 VAL A CA 1
ATOM 566 C C . VAL A 1 77 ? -19.068 3.878 12.877 1.00 95.06 77 VAL A C 1
ATOM 568 O O . VAL A 1 77 ? -19.530 2.772 13.128 1.00 95.06 77 VAL A O 1
ATOM 571 N N . ALA A 1 78 ? -17.890 4.048 12.270 1.00 96.81 78 ALA A N 1
ATOM 572 C CA . ALA A 1 78 ? -17.063 2.950 11.777 1.00 96.81 78 ALA A CA 1
ATOM 573 C C . ALA A 1 78 ? -15.567 3.249 11.961 1.00 96.81 78 ALA A C 1
ATOM 575 O O . ALA A 1 78 ? -14.854 3.455 10.979 1.00 96.81 78 ALA A O 1
ATOM 576 N N . PRO A 1 79 ? -15.061 3.280 13.207 1.00 96.12 79 PRO A N 1
ATOM 577 C CA . PRO A 1 79 ? -13.684 3.689 13.507 1.00 96.12 79 PRO A CA 1
ATOM 578 C C . PRO A 1 79 ? -12.600 2.785 12.887 1.00 96.12 79 PRO A C 1
ATOM 580 O O . PRO A 1 79 ? -11.441 3.182 12.834 1.00 96.12 79 PRO A O 1
ATOM 583 N N . TYR A 1 80 ? -12.968 1.602 12.388 1.00 97.50 80 TYR A N 1
ATOM 584 C CA . TYR A 1 80 ? -12.095 0.699 11.633 1.00 97.50 80 TYR A CA 1
ATOM 585 C C . TYR A 1 80 ? -11.888 1.103 10.161 1.00 97.50 80 TYR A C 1
ATOM 587 O O . TYR A 1 80 ? -11.014 0.552 9.493 1.00 97.50 80 TYR A O 1
ATOM 595 N N . LEU A 1 81 ? -12.692 2.032 9.629 1.00 97.94 81 LEU A N 1
ATOM 596 C CA . LEU A 1 81 ? -12.486 2.625 8.308 1.00 97.94 81 LEU A CA 1
ATOM 597 C C . LEU A 1 81 ? -11.501 3.787 8.448 1.00 97.94 81 LEU A C 1
ATOM 599 O O . LEU A 1 81 ? -11.872 4.902 8.829 1.00 97.94 81 LEU A O 1
ATOM 603 N N . LEU A 1 82 ? -10.232 3.498 8.180 1.00 97.94 82 LEU A N 1
ATOM 604 C CA . LEU A 1 82 ? -9.127 4.425 8.381 1.00 97.94 82 LEU A CA 1
ATOM 605 C C . LEU A 1 82 ? -8.981 5.331 7.162 1.00 97.94 82 LEU A C 1
ATOM 607 O O . LEU A 1 82 ? -8.960 4.843 6.038 1.00 97.94 82 LEU A O 1
ATOM 611 N N . ASP A 1 83 ? -8.840 6.640 7.360 1.00 97.62 83 ASP A N 1
ATOM 612 C CA . ASP A 1 83 ? -8.459 7.524 6.254 1.00 97.62 83 ASP A CA 1
ATOM 613 C C . ASP A 1 83 ? -7.054 7.157 5.773 1.00 97.62 83 ASP A C 1
ATOM 615 O O . ASP A 1 83 ? -6.108 7.209 6.561 1.00 97.62 83 ASP A O 1
ATOM 619 N N . GLU A 1 84 ? -6.912 6.793 4.498 1.00 97.69 84 GLU A N 1
ATOM 620 C CA . GLU A 1 84 ? -5.637 6.368 3.913 1.00 97.69 84 GLU A CA 1
ATOM 621 C C . GLU A 1 84 ? -4.516 7.338 4.285 1.00 97.69 84 GLU A C 1
ATOM 623 O O . GLU A 1 84 ? -3.486 6.946 4.828 1.00 97.69 84 GLU A O 1
ATOM 628 N N . PHE A 1 85 ? -4.756 8.630 4.087 1.00 97.19 85 PHE A N 1
ATOM 629 C CA . PHE A 1 85 ? -3.765 9.673 4.260 1.00 97.19 85 PHE A CA 1
ATOM 630 C C . PHE A 1 85 ? -3.612 10.161 5.700 1.00 97.19 85 PHE A C 1
ATOM 632 O O . PHE A 1 85 ? -2.974 11.193 5.913 1.00 97.19 85 PHE A O 1
ATOM 639 N N . ASN A 1 86 ? -4.063 9.407 6.699 1.00 97.12 86 ASN A N 1
ATOM 640 C CA . ASN A 1 86 ? -3.574 9.509 8.078 1.00 97.12 86 ASN A CA 1
ATOM 641 C C . ASN A 1 86 ? -2.561 8.412 8.431 1.00 97.12 86 ASN A C 1
ATOM 643 O O . ASN A 1 86 ? -1.730 8.623 9.316 1.00 97.12 86 ASN A O 1
ATOM 647 N N . PHE A 1 87 ? -2.593 7.281 7.720 1.00 98.06 87 PHE A N 1
ATOM 648 C CA . PHE A 1 87 ? -1.836 6.072 8.063 1.00 98.06 87 PHE A CA 1
ATOM 649 C C . PHE A 1 87 ? -0.828 5.654 6.998 1.00 98.06 87 PHE A C 1
ATOM 651 O O . PHE A 1 87 ? 0.188 5.051 7.334 1.00 98.06 87 PHE A O 1
ATOM 658 N N . LEU A 1 88 ? -1.081 5.997 5.740 1.00 98.31 88 LEU A N 1
ATOM 659 C CA . LEU A 1 88 ? -0.229 5.705 4.602 1.00 98.31 88 LEU A CA 1
ATOM 660 C C . LEU A 1 88 ? 0.390 6.991 4.044 1.00 98.31 88 LEU A C 1
ATOM 662 O O . LEU A 1 88 ? -0.080 8.116 4.269 1.00 98.31 88 LEU A O 1
ATOM 666 N N . PHE A 1 89 ? 1.478 6.809 3.314 1.00 98.56 89 PHE A N 1
ATOM 667 C CA . PHE A 1 89 ? 1.954 7.741 2.304 1.00 98.56 89 PHE A CA 1
ATOM 668 C C . PHE A 1 89 ? 2.370 6.942 1.075 1.00 98.56 89 PHE A C 1
ATOM 670 O O . PHE A 1 89 ? 2.674 5.754 1.172 1.00 98.56 89 PHE A O 1
ATOM 677 N N . GLU A 1 90 ? 2.413 7.599 -0.071 1.00 98.38 90 GLU A N 1
ATOM 678 C CA . GLU A 1 90 ? 2.715 6.950 -1.339 1.00 98.38 90 GLU A CA 1
ATOM 679 C C . GLU A 1 90 ? 3.483 7.877 -2.278 1.00 98.38 90 GLU A C 1
ATOM 681 O O . GLU A 1 90 ? 3.451 9.108 -2.164 1.00 98.38 90 GLU A O 1
ATOM 686 N N . ASN A 1 91 ? 4.186 7.259 -3.216 1.00 98.56 91 ASN A N 1
ATOM 687 C CA . ASN A 1 91 ? 4.852 7.906 -4.339 1.00 98.56 91 ASN A CA 1
ATOM 688 C C . ASN A 1 91 ? 3.859 8.117 -5.513 1.00 98.56 91 ASN A C 1
ATOM 690 O O . ASN A 1 91 ? 2.715 7.657 -5.434 1.00 98.56 91 ASN A O 1
ATOM 694 N N . PRO A 1 92 ? 4.247 8.815 -6.600 1.00 98.00 92 PRO A N 1
ATOM 695 C CA . PRO A 1 92 ? 3.357 9.080 -7.728 1.00 98.00 92 PRO A CA 1
ATOM 696 C C . PRO A 1 92 ? 2.732 7.814 -8.328 1.00 98.00 92 PRO A C 1
ATOM 698 O O . PRO A 1 92 ? 3.407 6.811 -8.561 1.00 98.00 92 PRO A O 1
ATOM 701 N N . TYR A 1 93 ? 1.436 7.891 -8.626 1.00 93.19 93 TYR A N 1
ATOM 702 C CA . TYR A 1 93 ? 0.677 6.811 -9.259 1.00 93.19 93 TYR A CA 1
ATOM 703 C C . TYR A 1 93 ? 0.597 6.950 -10.788 1.00 93.19 93 TYR A C 1
ATOM 705 O O . TYR A 1 93 ? 0.413 5.964 -11.493 1.00 93.19 93 TYR A O 1
ATOM 713 N N . ASP A 1 94 ? 0.740 8.165 -11.316 1.00 92.06 94 ASP A N 1
ATOM 714 C CA . ASP A 1 94 ? 0.596 8.458 -12.742 1.00 92.06 94 ASP A CA 1
ATOM 715 C C . ASP A 1 94 ? 1.943 8.346 -13.477 1.00 92.06 94 ASP A C 1
ATOM 717 O O . ASP A 1 94 ? 2.657 9.328 -13.694 1.00 92.06 94 ASP A O 1
ATOM 721 N N . ASN A 1 95 ? 2.341 7.109 -13.784 1.00 94.44 95 ASN A N 1
ATOM 722 C CA . ASN A 1 95 ? 3.619 6.808 -14.425 1.00 94.44 95 ASN A CA 1
ATOM 723 C C . ASN A 1 95 ? 3.401 6.421 -15.892 1.00 94.44 95 ASN A C 1
ATOM 725 O O . ASN A 1 95 ? 2.888 5.343 -16.177 1.00 94.44 95 ASN A O 1
ATOM 729 N N . THR A 1 96 ? 3.837 7.261 -16.832 1.00 94.12 96 THR A N 1
ATOM 730 C CA . THR A 1 96 ? 3.777 6.983 -18.285 1.00 94.12 96 THR A CA 1
ATOM 731 C C . THR A 1 96 ? 5.131 6.614 -18.897 1.00 94.12 96 THR A C 1
ATOM 733 O O . THR A 1 96 ? 5.208 6.249 -20.069 1.00 94.12 96 THR A O 1
ATOM 736 N N . ASP A 1 97 ? 6.210 6.743 -18.125 1.00 93.94 97 ASP A N 1
ATOM 737 C CA . ASP A 1 97 ? 7.575 6.368 -18.489 1.00 93.94 97 ASP A CA 1
ATOM 738 C C . ASP A 1 97 ? 8.181 5.594 -17.306 1.00 93.94 97 ASP A C 1
ATOM 740 O O . ASP A 1 97 ? 8.025 6.046 -16.169 1.00 93.94 97 ASP A O 1
ATOM 744 N N . PRO A 1 98 ? 8.841 4.442 -17.518 1.00 92.75 98 PRO A N 1
ATOM 745 C CA . PRO A 1 98 ? 9.420 3.680 -16.414 1.00 92.75 98 PRO A CA 1
ATOM 746 C C . PRO A 1 98 ? 10.476 4.459 -15.612 1.00 92.75 98 PRO A C 1
ATOM 748 O O . PRO A 1 98 ? 10.633 4.232 -14.416 1.00 92.75 98 PRO A O 1
ATOM 751 N N . SER A 1 99 ? 11.137 5.448 -16.222 1.00 93.62 99 SER A N 1
ATOM 752 C CA . SER A 1 99 ? 12.065 6.339 -15.514 1.00 93.62 99 SER A CA 1
ATOM 753 C C . SER A 1 99 ? 11.382 7.318 -14.546 1.00 93.62 99 SER A C 1
ATOM 755 O O . SER A 1 99 ? 12.071 7.996 -13.786 1.00 93.62 99 SER A O 1
ATOM 757 N N . ASN A 1 100 ? 10.044 7.388 -14.542 1.00 94.50 100 ASN A N 1
ATOM 758 C CA . ASN A 1 100 ? 9.277 8.184 -13.580 1.00 94.50 100 ASN A CA 1
ATOM 759 C C . AS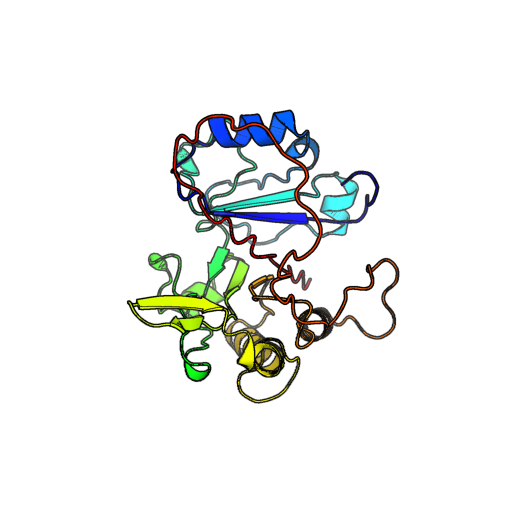N A 1 100 ? 9.167 7.512 -12.208 1.00 94.50 100 ASN A C 1
ATOM 761 O O . ASN A 1 100 ? 8.792 8.186 -11.245 1.00 94.50 100 ASN A O 1
ATOM 765 N N . TYR A 1 101 ? 9.476 6.213 -12.101 1.00 97.69 101 TYR A N 1
ATOM 766 C CA . TYR A 1 101 ? 9.482 5.540 -10.810 1.00 97.69 101 TYR A CA 1
ATOM 767 C C . TYR A 1 101 ? 10.442 6.244 -9.856 1.00 97.69 101 TYR A C 1
ATOM 769 O O . TYR A 1 101 ? 11.602 6.511 -10.162 1.00 97.69 101 TYR A O 1
ATOM 777 N N . THR A 1 102 ? 9.912 6.597 -8.694 1.00 97.81 102 THR A N 1
ATOM 778 C CA . THR A 1 102 ? 10.634 7.329 -7.669 1.00 97.81 102 THR A CA 1
ATOM 779 C C . THR A 1 102 ? 10.116 6.936 -6.303 1.00 97.81 102 THR A C 1
ATOM 781 O O . THR A 1 102 ? 8.923 6.684 -6.116 1.00 97.81 102 THR A O 1
ATOM 784 N N . CYS A 1 103 ? 11.012 6.977 -5.325 1.00 98.31 103 CYS A N 1
ATOM 785 C CA . CYS A 1 103 ? 10.659 6.838 -3.926 1.00 98.31 103 CYS A CA 1
ATOM 786 C C . CYS A 1 103 ? 10.163 8.153 -3.318 1.00 98.31 103 CYS A C 1
ATOM 788 O O . CYS A 1 103 ? 9.731 8.143 -2.173 1.00 98.31 103 CYS A O 1
ATOM 790 N N . THR A 1 104 ? 10.229 9.291 -4.020 1.00 98.56 104 THR A N 1
ATOM 791 C CA . THR A 1 104 ? 9.782 10.583 -3.481 1.00 98.56 104 THR A CA 1
ATOM 792 C C . THR A 1 104 ? 8.276 10.562 -3.180 1.00 98.56 104 THR A C 1
ATOM 794 O O . THR A 1 104 ? 7.491 10.207 -4.058 1.00 98.56 104 THR A O 1
ATOM 797 N N . PRO A 1 105 ? 7.846 10.962 -1.969 1.00 98.62 105 PRO A N 1
ATOM 798 C CA . PRO A 1 105 ? 6.429 10.997 -1.618 1.00 98.62 105 PRO A CA 1
ATOM 799 C C . PRO A 1 105 ? 5.665 12.009 -2.482 1.00 98.62 105 PRO A C 1
ATOM 801 O O . PRO A 1 105 ? 6.140 13.123 -2.718 1.00 98.62 105 PRO A O 1
ATOM 804 N N . ASP A 1 106 ? 4.458 11.640 -2.901 1.00 98.50 106 ASP A N 1
ATOM 805 C CA . ASP A 1 106 ? 3.518 12.512 -3.614 1.00 98.50 106 ASP A CA 1
ATOM 806 C C . ASP A 1 106 ? 2.255 12.783 -2.795 1.00 98.50 106 ASP A C 1
ATOM 808 O O . ASP A 1 106 ? 1.780 13.924 -2.752 1.00 98.50 106 ASP A O 1
ATOM 812 N N . ARG A 1 107 ? 1.744 11.759 -2.095 1.00 97.62 107 ARG A N 1
ATOM 813 C CA . ARG A 1 107 ? 0.565 11.872 -1.231 1.00 97.62 107 ARG A CA 1
ATOM 814 C C . ARG A 1 107 ? 0.843 11.323 0.178 1.00 97.62 107 ARG A C 1
ATOM 816 O O . ARG A 1 107 ? 1.573 10.344 0.320 1.00 97.62 107 ARG A O 1
ATOM 823 N N . PRO A 1 108 ? 0.276 11.938 1.234 1.00 97.06 108 PRO A N 1
ATOM 824 C CA . PRO A 1 108 ? -0.508 13.176 1.206 1.00 97.06 108 PRO A CA 1
ATOM 825 C C . PRO A 1 108 ? 0.307 14.400 0.780 1.00 97.06 108 PRO A C 1
ATOM 827 O O . PRO A 1 108 ? 1.524 14.439 0.947 1.00 97.06 108 PRO A O 1
ATOM 830 N N . THR A 1 109 ? -0.381 15.449 0.319 1.00 96.69 109 THR A N 1
ATOM 831 C CA . THR A 1 109 ? 0.233 16.728 -0.087 1.00 96.69 109 THR A CA 1
ATOM 832 C C . THR A 1 109 ? 1.166 17.313 0.979 1.00 96.69 109 THR A C 1
ATOM 834 O O . THR A 1 109 ? 2.134 17.985 0.642 1.00 96.69 109 THR A O 1
ATOM 837 N N . SER A 1 110 ? 0.912 17.046 2.264 1.00 96.69 110 SER A N 1
ATOM 838 C CA . SER A 1 110 ? 1.765 17.485 3.376 1.00 96.69 110 SER A CA 1
ATOM 839 C C . SER A 1 110 ? 3.150 16.833 3.410 1.00 96.69 110 SER A C 1
ATOM 841 O O . SER A 1 110 ? 4.036 17.373 4.059 1.00 96.69 110 SER A O 1
ATOM 843 N N . LEU A 1 111 ? 3.330 15.681 2.757 1.00 98.06 111 LEU A N 1
ATOM 844 C CA . LEU A 1 111 ? 4.616 14.993 2.622 1.00 98.06 111 LEU A CA 1
ATOM 845 C C . LEU A 1 111 ? 5.224 15.154 1.229 1.00 98.06 111 LEU A C 1
ATOM 847 O O . LEU A 1 111 ? 6.349 14.718 1.020 1.00 98.06 111 LEU A O 1
ATOM 851 N N . LYS A 1 112 ? 4.514 15.766 0.275 1.00 98.44 112 LYS A N 1
ATOM 852 C CA . LYS A 1 112 ? 4.934 15.821 -1.127 1.00 98.44 112 LYS A CA 1
ATOM 853 C C . LYS A 1 112 ? 6.338 16.411 -1.281 1.00 98.44 112 LYS A C 1
ATOM 855 O O . LYS A 1 112 ? 6.580 17.560 -0.919 1.00 98.44 112 LYS A O 1
ATOM 860 N N . GLY A 1 113 ? 7.246 15.630 -1.865 1.00 98.44 113 GLY A N 1
ATOM 861 C CA . GLY A 1 113 ? 8.642 16.017 -2.078 1.00 98.44 113 GLY A CA 1
ATOM 862 C C . GLY A 1 113 ? 9.551 15.916 -0.847 1.00 98.44 113 GLY A C 1
ATOM 863 O O . GLY A 1 113 ? 10.748 16.162 -0.980 1.00 98.44 113 GLY A O 1
ATOM 864 N N . ASP A 1 114 ? 9.031 15.554 0.329 1.00 98.38 114 ASP A N 1
ATOM 865 C CA . ASP A 1 114 ? 9.782 15.518 1.588 1.00 98.38 114 ASP A CA 1
ATOM 866 C C . ASP A 1 114 ? 10.050 14.080 2.055 1.00 98.38 114 ASP A C 1
ATOM 868 O O . ASP A 1 114 ? 9.407 13.535 2.957 1.00 98.38 114 ASP A O 1
ATOM 872 N N . THR A 1 115 ? 11.044 13.451 1.428 1.00 98.31 115 THR A N 1
ATOM 873 C CA . THR A 1 115 ? 11.497 12.099 1.785 1.00 98.31 115 THR A CA 1
ATOM 874 C C . THR A 1 115 ? 11.972 12.006 3.238 1.00 98.31 115 THR A C 1
ATOM 876 O O . THR A 1 115 ? 11.794 10.965 3.865 1.00 98.31 115 THR A O 1
ATOM 879 N N . ALA A 1 116 ? 12.544 13.073 3.809 1.00 98.06 116 ALA A N 1
ATOM 880 C CA . ALA A 1 116 ? 13.034 13.054 5.187 1.00 98.06 116 ALA A CA 1
ATOM 881 C C . ALA A 1 116 ? 11.877 13.034 6.201 1.00 98.06 116 ALA A C 1
ATOM 883 O O . ALA A 1 116 ? 11.914 12.269 7.170 1.00 98.06 116 ALA A O 1
ATOM 884 N N . ALA A 1 117 ? 10.829 13.829 5.965 1.00 97.94 117 ALA A N 1
ATOM 885 C CA . ALA A 1 117 ? 9.613 13.789 6.770 1.00 97.94 117 ALA A CA 1
ATOM 886 C C . ALA A 1 117 ? 8.882 12.447 6.627 1.00 97.94 117 ALA A C 1
ATOM 888 O O . ALA A 1 117 ? 8.449 11.883 7.629 1.00 97.94 117 ALA A O 1
ATOM 889 N N . ALA A 1 118 ? 8.798 11.897 5.410 1.00 97.81 118 ALA A N 1
ATOM 890 C CA . ALA A 1 118 ? 8.204 10.580 5.186 1.00 97.81 118 ALA A CA 1
ATOM 891 C C . ALA A 1 118 ? 8.982 9.461 5.908 1.00 97.81 118 ALA A C 1
ATOM 893 O O . ALA A 1 118 ? 8.376 8.620 6.565 1.00 97.81 118 ALA A O 1
ATOM 894 N N . ALA A 1 119 ? 10.320 9.487 5.861 1.00 97.12 119 ALA A N 1
ATOM 895 C CA . ALA A 1 119 ? 11.171 8.487 6.510 1.00 97.12 119 ALA A CA 1
ATOM 896 C C . ALA A 1 119 ? 11.139 8.540 8.047 1.00 97.12 119 ALA A C 1
ATOM 898 O O . ALA A 1 119 ? 11.303 7.511 8.698 1.00 97.12 119 ALA A O 1
ATOM 899 N N . SER A 1 120 ? 10.954 9.730 8.627 1.00 96.38 120 SER A N 1
ATOM 900 C CA . SER A 1 120 ? 10.918 9.928 10.085 1.00 96.38 120 SER A CA 1
ATOM 901 C C . SER A 1 120 ? 9.517 9.838 10.698 1.00 96.38 120 SER A C 1
ATOM 903 O O . SER A 1 120 ? 9.398 9.870 11.921 1.00 96.38 120 SER A O 1
ATOM 905 N N . GLY A 1 121 ? 8.470 9.735 9.874 1.00 96.00 121 GLY A N 1
ATOM 906 C CA . GLY A 1 121 ? 7.090 9.570 10.322 1.00 96.00 121 GLY A CA 1
ATOM 907 C C . GLY A 1 121 ? 6.676 8.110 10.532 1.00 96.00 121 GLY A C 1
ATOM 908 O O . GLY A 1 121 ? 7.324 7.173 10.068 1.00 96.00 121 GLY A O 1
ATOM 909 N N . ASP A 1 122 ? 5.525 7.933 11.183 1.00 97.06 122 ASP A N 1
ATOM 910 C CA . ASP A 1 122 ? 4.960 6.618 11.533 1.00 97.06 122 ASP A CA 1
ATOM 911 C C . ASP A 1 122 ? 4.052 6.016 10.443 1.00 97.06 122 ASP A C 1
ATOM 913 O O . ASP A 1 122 ? 3.463 4.949 10.609 1.00 97.06 122 ASP A O 1
ATOM 917 N N . ARG A 1 123 ? 3.904 6.704 9.308 1.00 97.88 123 ARG A N 1
ATOM 918 C CA . ARG A 1 123 ? 3.059 6.236 8.203 1.00 97.88 123 ARG A CA 1
ATOM 919 C C . ARG A 1 123 ? 3.713 5.061 7.483 1.00 97.88 123 ARG A C 1
ATOM 921 O O . ARG A 1 123 ? 4.927 5.032 7.280 1.00 97.88 123 ARG A O 1
ATOM 928 N N . LEU A 1 124 ? 2.890 4.119 7.045 1.00 98.00 124 LEU A N 1
ATOM 929 C CA . LEU A 1 124 ? 3.316 3.004 6.210 1.00 98.00 124 LEU A CA 1
ATOM 930 C C . LEU A 1 124 ? 3.510 3.481 4.763 1.00 98.00 124 LEU A C 1
ATOM 932 O O . LEU A 1 124 ? 2.730 4.290 4.260 1.00 98.00 124 LEU A O 1
ATOM 936 N N . PHE A 1 125 ? 4.544 2.973 4.093 1.00 98.44 125 PHE A N 1
ATOM 937 C CA . PHE A 1 125 ? 4.812 3.315 2.698 1.00 98.44 125 PHE A CA 1
ATOM 938 C C . PHE A 1 125 ? 4.048 2.382 1.752 1.00 98.44 125 PHE A C 1
ATOM 940 O O . PHE A 1 125 ? 4.327 1.181 1.709 1.00 98.44 125 PHE A O 1
ATOM 947 N N . LEU A 1 126 ? 3.116 2.943 0.984 1.00 98.56 126 LEU A N 1
ATOM 948 C CA . LEU A 1 126 ? 2.440 2.292 -0.130 1.00 98.56 126 LEU A CA 1
ATOM 949 C C . LEU A 1 126 ? 3.159 2.655 -1.434 1.00 98.56 126 LEU A C 1
ATOM 951 O O . LEU A 1 126 ? 3.149 3.811 -1.849 1.00 98.56 126 LEU A O 1
ATOM 955 N N . MET A 1 127 ? 3.803 1.687 -2.079 1.00 98.62 127 MET A N 1
ATOM 956 C CA . MET A 1 127 ? 4.557 1.943 -3.304 1.00 98.62 127 MET A CA 1
ATOM 957 C C . MET A 1 127 ? 3.699 1.678 -4.541 1.00 98.62 127 MET A C 1
ATOM 959 O O . MET A 1 127 ? 3.414 0.530 -4.883 1.00 98.62 127 MET A O 1
ATOM 963 N N . ASN A 1 128 ? 3.346 2.738 -5.256 1.00 98.25 128 ASN A N 1
ATOM 964 C CA . ASN A 1 128 ? 2.804 2.661 -6.603 1.00 98.25 128 ASN A CA 1
ATOM 965 C C . ASN A 1 128 ? 3.912 2.258 -7.583 1.00 98.25 128 ASN A C 1
ATOM 967 O O . ASN A 1 128 ? 4.934 2.941 -7.709 1.00 98.25 128 ASN A O 1
ATOM 971 N N . HIS A 1 129 ? 3.709 1.137 -8.276 1.00 97.75 129 HIS A N 1
ATOM 972 C CA . HIS A 1 129 ? 4.616 0.626 -9.297 1.00 97.75 129 HIS A CA 1
ATOM 973 C C . HIS A 1 129 ? 3.829 -0.044 -10.434 1.00 97.75 129 HIS A C 1
ATOM 975 O O . HIS A 1 129 ? 3.807 -1.259 -10.612 1.00 97.75 129 HIS A O 1
ATOM 981 N N . PHE A 1 130 ? 3.151 0.779 -11.219 1.00 96.06 130 PHE A N 1
ATOM 982 C CA . PHE A 1 130 ? 2.461 0.374 -12.441 1.00 96.06 130 PHE A CA 1
ATOM 983 C C . PHE A 1 130 ? 2.734 1.405 -13.531 1.00 96.06 130 PHE A C 1
ATOM 985 O O . PHE A 1 130 ? 3.185 2.510 -13.236 1.00 96.06 130 PHE A O 1
ATOM 992 N N . LEU A 1 131 ? 2.561 1.021 -14.794 1.00 96.44 131 LEU A N 1
ATOM 993 C CA . LEU A 1 131 ? 2.903 1.849 -15.949 1.00 96.44 131 LEU A CA 1
ATOM 994 C C . LEU A 1 131 ? 1.678 2.021 -16.835 1.00 96.44 131 LEU A C 1
ATOM 996 O O . LEU A 1 131 ? 1.093 1.032 -17.278 1.00 96.44 131 LEU A O 1
ATOM 1000 N N . TYR A 1 132 ? 1.346 3.258 -17.171 1.00 94.44 132 TYR A N 1
ATOM 1001 C CA . TYR A 1 132 ? 0.335 3.579 -18.160 1.00 94.44 132 TYR A CA 1
ATOM 1002 C C . TYR A 1 132 ? 0.926 3.663 -19.566 1.00 94.44 132 TYR A C 1
ATOM 1004 O O . TYR A 1 132 ? 2.062 4.077 -19.791 1.00 94.44 132 TYR A O 1
ATOM 1012 N N . ALA A 1 133 ? 0.118 3.269 -20.542 1.00 91.69 133 ALA A N 1
ATOM 1013 C CA . ALA A 1 133 ? 0.310 3.584 -21.944 1.00 91.69 133 ALA A CA 1
ATOM 1014 C C . ALA A 1 133 ? -0.814 4.523 -22.384 1.00 91.69 133 ALA A C 1
ATOM 1016 O O . ALA A 1 133 ? -1.998 4.199 -22.244 1.00 91.69 133 ALA A O 1
ATOM 1017 N N . SER A 1 134 ? -0.453 5.667 -22.961 1.00 86.75 134 SER A N 1
ATOM 1018 C CA . SER A 1 134 ? -1.435 6.573 -23.545 1.00 86.75 134 SER A CA 1
ATOM 1019 C C . SER A 1 134 ? -1.958 5.995 -24.859 1.00 86.75 134 SER A C 1
ATOM 1021 O O . SER A 1 134 ? -1.207 5.664 -25.780 1.00 86.75 134 SER A O 1
ATOM 1023 N N . SER A 1 135 ? -3.274 5.904 -24.967 1.00 78.31 135 SER A N 1
ATOM 1024 C CA . SER A 1 135 ? -3.973 5.679 -26.226 1.00 78.31 135 SER A CA 1
ATOM 1025 C C . SER A 1 135 ? -4.446 7.016 -26.809 1.00 78.31 135 SER A C 1
ATOM 1027 O O . SER A 1 135 ? -4.357 8.073 -26.176 1.00 78.31 135 SER A O 1
ATOM 1029 N N . GLY A 1 136 ? -4.911 7.009 -28.061 1.00 75.62 136 GLY A N 1
ATOM 1030 C CA . GLY A 1 136 ? -5.452 8.223 -28.678 1.00 75.62 136 GLY A CA 1
ATOM 1031 C C . GLY A 1 136 ? -6.565 8.848 -27.823 1.00 75.62 136 GLY A C 1
ATOM 1032 O O . GLY A 1 136 ? -7.302 8.134 -27.152 1.00 75.62 136 GLY A O 1
ATOM 1033 N N . LEU A 1 137 ? -6.711 10.177 -27.892 1.00 77.81 137 LEU A N 1
ATOM 1034 C CA . LEU A 1 137 ? -7.690 10.975 -27.127 1.00 77.81 137 LEU A CA 1
ATOM 1035 C C . LEU A 1 137 ? -7.376 11.169 -25.629 1.00 77.81 137 LEU A C 1
ATOM 1037 O O . LEU A 1 137 ? -8.254 11.610 -24.894 1.00 77.81 137 LEU A O 1
ATOM 1041 N N . GLY A 1 138 ? -6.141 10.905 -25.189 1.00 77.12 138 GLY A N 1
ATOM 1042 C CA . GLY A 1 138 ? -5.720 11.154 -23.801 1.00 77.12 138 GLY A CA 1
ATOM 1043 C C . GLY A 1 138 ? -6.260 10.128 -22.805 1.00 77.12 138 GLY A C 1
ATOM 1044 O O . GLY A 1 138 ? -6.371 10.423 -21.622 1.00 77.12 138 GLY A O 1
ATOM 1045 N N . ILE A 1 139 ? -6.639 8.945 -23.292 1.00 84.06 139 ILE A N 1
ATOM 1046 C CA . ILE A 1 139 ? -7.069 7.831 -22.449 1.00 84.06 139 ILE A CA 1
ATOM 1047 C C . ILE A 1 139 ? -5.837 7.008 -22.097 1.00 84.06 139 ILE A C 1
ATOM 1049 O O . ILE A 1 139 ? -5.153 6.504 -22.992 1.00 84.06 139 ILE A O 1
ATOM 1053 N N . GLU A 1 140 ? -5.594 6.829 -20.809 1.00 90.00 140 GLU A N 1
ATOM 1054 C CA . GLU A 1 140 ? -4.525 5.987 -20.288 1.00 90.00 140 GLU A CA 1
ATOM 1055 C C . GLU A 1 140 ? -5.066 4.639 -19.829 1.00 90.00 140 GLU A C 1
ATOM 1057 O O . GLU A 1 140 ? -6.196 4.511 -19.357 1.00 90.00 140 GLU A O 1
ATOM 1062 N N . GLN A 1 141 ? -4.261 3.608 -20.044 1.00 90.94 141 GLN A N 1
ATOM 1063 C CA . GLN A 1 141 ? -4.572 2.229 -19.694 1.00 90.94 141 GLN A CA 1
ATOM 1064 C C . GLN A 1 141 ? -3.281 1.520 -19.282 1.00 90.94 141 GLN A C 1
ATOM 1066 O O . GLN A 1 141 ? -2.213 1.927 -19.750 1.00 90.94 141 GLN A O 1
ATOM 1071 N N . PRO A 1 142 ? -3.341 0.455 -18.466 1.00 92.81 142 PRO A N 1
ATOM 1072 C CA . PRO A 1 142 ? -2.150 -0.302 -18.105 1.00 92.81 142 PRO A CA 1
ATOM 1073 C C . PRO A 1 142 ? -1.331 -0.711 -19.335 1.00 92.81 142 PRO A C 1
ATOM 1075 O O . PRO A 1 142 ? -1.868 -1.224 -20.329 1.00 92.81 142 PRO A O 1
ATOM 1078 N N . ASN A 1 143 ? -0.017 -0.513 -19.280 1.00 93.19 143 ASN A N 1
ATOM 1079 C CA . ASN A 1 143 ? 0.904 -0.876 -20.346 1.00 93.19 143 ASN A CA 1
ATOM 1080 C C . ASN A 1 143 ? 1.166 -2.389 -20.343 1.00 93.19 143 ASN A C 1
ATOM 1082 O O . ASN A 1 143 ? 2.218 -2.884 -19.941 1.00 93.19 143 ASN A O 1
ATOM 1086 N N . THR A 1 144 ? 0.195 -3.140 -20.857 1.00 92.25 144 THR A N 1
ATOM 1087 C CA . THR A 1 144 ? 0.237 -4.611 -20.901 1.00 92.25 144 THR A CA 1
ATOM 1088 C C . THR A 1 144 ? 1.427 -5.188 -21.685 1.00 92.25 144 THR A C 1
ATOM 1090 O O . THR A 1 144 ? 1.818 -6.339 -21.463 1.00 92.25 144 THR A O 1
ATOM 1093 N N . THR A 1 145 ? 2.034 -4.401 -22.585 1.00 92.06 145 THR A N 1
ATOM 1094 C CA . THR A 1 145 ? 3.221 -4.820 -23.351 1.00 92.06 145 THR A CA 1
ATOM 1095 C C . THR A 1 145 ? 4.514 -4.778 -22.541 1.00 92.06 145 THR A C 1
ATOM 1097 O O . THR A 1 145 ? 5.463 -5.465 -22.906 1.00 92.06 145 THR A O 1
ATOM 1100 N N . TYR A 1 146 ? 4.538 -4.035 -21.431 1.00 94.50 146 TYR A N 1
ATOM 1101 C CA . TYR A 1 146 ? 5.729 -3.826 -20.604 1.00 94.50 146 TYR A CA 1
ATOM 1102 C C . TYR A 1 146 ? 5.686 -4.594 -19.264 1.00 94.50 146 TYR A C 1
ATOM 1104 O O . TYR A 1 146 ? 6.644 -4.554 -18.502 1.00 94.50 146 TYR A O 1
ATOM 1112 N N . LEU A 1 147 ? 4.619 -5.366 -18.998 1.00 93.69 147 LEU A N 1
ATOM 1113 C CA . LEU A 1 147 ? 4.420 -6.108 -17.736 1.00 93.69 147 LEU A CA 1
ATOM 1114 C C . LEU A 1 147 ? 5.569 -7.052 -17.360 1.00 93.69 147 LEU A C 1
ATOM 1116 O O . LEU A 1 147 ? 5.892 -7.166 -16.183 1.00 93.69 147 LEU A O 1
ATOM 1120 N N . ASP A 1 148 ? 6.201 -7.706 -18.344 1.00 93.94 148 ASP A N 1
ATOM 1121 C CA . ASP A 1 148 ? 7.338 -8.608 -18.092 1.00 93.94 148 ASP A CA 1
ATOM 1122 C C . ASP A 1 148 ? 8.565 -7.859 -17.548 1.00 93.94 148 ASP A C 1
ATOM 1124 O O . ASP A 1 148 ? 9.460 -8.500 -17.009 1.00 93.94 148 ASP A O 1
ATOM 1128 N N . VAL A 1 149 ? 8.614 -6.530 -17.710 1.00 96.12 149 VAL A N 1
ATOM 1129 C CA . VAL A 1 149 ? 9.657 -5.655 -17.167 1.00 96.12 149 VAL A CA 1
ATOM 1130 C C 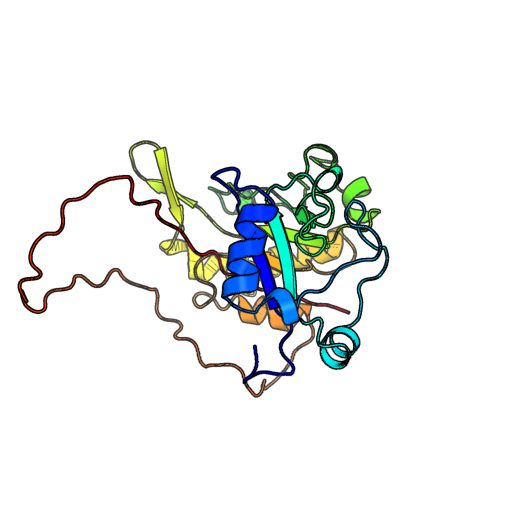. VAL A 1 149 ? 9.170 -4.980 -15.889 1.00 96.12 149 VAL A C 1
ATOM 1132 O O . VAL A 1 149 ? 9.807 -5.183 -14.861 1.00 96.12 149 VAL A O 1
ATOM 1135 N N . THR A 1 150 ? 8.031 -4.268 -15.918 1.00 96.44 150 THR A N 1
ATOM 1136 C CA . THR A 1 150 ? 7.480 -3.571 -14.735 1.00 96.44 150 THR A CA 1
ATOM 1137 C C . THR A 1 150 ? 7.402 -4.513 -13.544 1.00 96.44 150 THR A C 1
ATOM 1139 O O . THR A 1 150 ? 8.005 -4.271 -12.514 1.00 96.44 150 THR A O 1
ATOM 1142 N N . ASN A 1 151 ? 6.749 -5.662 -13.677 1.00 96.31 151 ASN A N 1
ATOM 1143 C CA . ASN A 1 151 ? 6.518 -6.504 -12.509 1.00 96.31 151 ASN A CA 1
ATOM 1144 C C . ASN A 1 151 ? 7.720 -7.415 -12.166 1.00 96.31 151 ASN A C 1
ATOM 1146 O O . ASN A 1 151 ? 7.678 -8.148 -11.177 1.00 96.31 151 ASN A O 1
ATOM 1150 N N . ALA A 1 152 ? 8.805 -7.388 -12.953 1.00 95.69 152 ALA A N 1
ATOM 1151 C CA . ALA A 1 152 ? 9.927 -8.300 -12.767 1.00 95.69 152 ALA A CA 1
ATOM 1152 C C . ALA A 1 152 ? 10.615 -8.146 -11.392 1.00 95.69 152 ALA A C 1
ATOM 1154 O O . ALA A 1 152 ? 10.664 -7.060 -10.811 1.00 95.69 152 ALA A O 1
ATOM 1155 N N . PRO A 1 153 ? 11.217 -9.230 -10.874 1.00 94.88 153 PRO A N 1
ATOM 1156 C CA . PRO A 1 153 ? 11.983 -9.172 -9.633 1.00 94.88 153 PRO A CA 1
ATOM 1157 C C . PRO A 1 153 ? 13.377 -8.571 -9.781 1.00 94.88 153 PRO A C 1
ATOM 1159 O O . PRO A 1 153 ? 14.009 -8.289 -8.773 1.00 94.88 153 PRO A O 1
ATOM 1162 N N . ASN A 1 154 ? 13.894 -8.432 -11.001 1.00 95.25 154 ASN A N 1
ATOM 1163 C CA . ASN A 1 154 ? 15.226 -7.890 -11.245 1.00 95.25 154 ASN A CA 1
ATOM 1164 C C . ASN A 1 154 ? 15.270 -7.202 -12.609 1.00 95.25 154 ASN A C 1
ATOM 1166 O O . ASN A 1 154 ? 14.513 -7.561 -13.516 1.00 95.25 154 ASN A O 1
ATOM 1170 N N . GLY A 1 155 ? 16.255 -6.323 -12.780 1.00 95.31 155 GLY A N 1
ATOM 1171 C CA . GLY A 1 155 ? 16.513 -5.620 -14.033 1.00 95.31 155 GLY A CA 1
ATOM 1172 C C . GLY A 1 155 ? 16.030 -4.175 -14.000 1.00 95.31 155 GLY A C 1
ATOM 1173 O O . GLY A 1 155 ? 15.219 -3.787 -13.163 1.00 95.31 155 GLY A O 1
ATOM 1174 N N . THR A 1 156 ? 16.565 -3.366 -14.910 1.00 95.12 156 THR A N 1
ATOM 1175 C CA . THR A 1 156 ? 16.200 -1.951 -15.032 1.00 95.12 156 THR A CA 1
ATOM 1176 C C . THR A 1 156 ? 14.685 -1.798 -15.158 1.00 95.12 156 THR A C 1
ATOM 1178 O O . THR A 1 156 ? 14.051 -2.597 -15.845 1.00 95.12 156 THR A O 1
ATOM 1181 N N . ASP A 1 157 ? 14.138 -0.793 -14.473 1.00 95.19 157 ASP A N 1
ATOM 1182 C CA . ASP A 1 157 ? 12.712 -0.440 -14.458 1.00 95.19 157 ASP A CA 1
ATOM 1183 C C . ASP A 1 157 ? 11.776 -1.447 -13.767 1.00 95.19 157 ASP A C 1
ATOM 1185 O O . ASP A 1 157 ? 10.556 -1.279 -13.788 1.00 95.19 157 ASP A O 1
ATOM 1189 N N . SER A 1 158 ? 12.335 -2.484 -13.143 1.00 97.19 158 SER A N 1
ATOM 1190 C CA . SER A 1 158 ? 11.560 -3.545 -12.507 1.00 97.19 158 SER A CA 1
ATOM 1191 C C . SER A 1 158 ? 11.116 -3.218 -11.081 1.00 97.19 158 SER A C 1
ATOM 1193 O O . SER A 1 158 ? 11.765 -2.455 -10.356 1.00 97.19 158 SER A O 1
ATOM 1195 N N . LEU A 1 159 ? 10.043 -3.881 -10.648 1.00 98.12 159 LEU A N 1
ATOM 1196 C CA . LEU A 1 159 ? 9.497 -3.800 -9.298 1.00 98.12 159 LEU A CA 1
ATOM 1197 C C . LEU A 1 159 ? 10.552 -4.112 -8.243 1.00 98.12 159 LEU A C 1
ATOM 1199 O O . LEU A 1 159 ? 10.610 -3.433 -7.222 1.00 98.12 159 LEU A O 1
ATOM 1203 N N . GLY A 1 160 ? 11.373 -5.139 -8.473 1.00 97.31 160 GLY A N 1
ATOM 1204 C CA . GLY A 1 160 ? 12.400 -5.541 -7.515 1.00 97.31 160 GLY A CA 1
ATOM 1205 C C . GLY A 1 160 ? 13.467 -4.469 -7.292 1.00 97.31 160 GLY A C 1
ATOM 1206 O O . GLY A 1 160 ? 13.785 -4.167 -6.142 1.00 97.31 160 GLY A O 1
ATOM 1207 N N . GLU A 1 161 ? 13.968 -3.844 -8.363 1.00 97.56 161 GLU A N 1
ATOM 1208 C CA . GLU A 1 161 ? 14.961 -2.764 -8.251 1.00 97.56 161 GLU A CA 1
ATOM 1209 C C . GLU A 1 161 ? 14.358 -1.513 -7.600 1.00 97.56 161 GLU A C 1
ATOM 1211 O O . GLU A 1 161 ? 14.944 -0.964 -6.666 1.00 97.56 161 GLU A O 1
ATOM 1216 N N . HIS A 1 162 ? 13.156 -1.101 -8.020 1.00 98.19 162 HIS A N 1
ATOM 1217 C CA . HIS A 1 162 ? 12.477 0.060 -7.438 1.00 98.19 162 HIS A CA 1
ATOM 1218 C C . HIS A 1 162 ? 12.178 -0.151 -5.946 1.00 98.19 162 HIS A C 1
ATOM 1220 O O . HIS A 1 162 ? 12.436 0.722 -5.114 1.00 98.19 162 HIS A O 1
ATOM 1226 N N . ALA A 1 163 ? 11.711 -1.343 -5.568 1.00 98.31 163 ALA A N 1
ATOM 1227 C CA . ALA A 1 163 ? 11.452 -1.656 -4.171 1.00 98.31 163 ALA A CA 1
ATOM 1228 C C . ALA A 1 163 ? 12.742 -1.705 -3.334 1.00 98.31 163 ALA A C 1
ATOM 1230 O O . ALA A 1 163 ? 12.733 -1.269 -2.181 1.00 98.31 163 ALA A O 1
ATOM 1231 N N . ALA A 1 164 ? 13.860 -2.186 -3.890 1.00 97.69 164 ALA A N 1
ATOM 1232 C CA . ALA A 1 164 ? 15.165 -2.174 -3.224 1.00 97.69 164 ALA A CA 1
ATOM 1233 C C . ALA A 1 164 ? 15.716 -0.747 -3.037 1.00 97.69 164 ALA A C 1
ATOM 1235 O O . ALA A 1 164 ? 16.245 -0.414 -1.968 1.00 97.69 164 ALA A O 1
ATOM 1236 N N . GLU A 1 165 ? 15.543 0.120 -4.037 1.00 98.06 165 GLU A N 1
ATOM 1237 C CA . GLU A 1 165 ? 15.877 1.544 -3.947 1.00 98.06 165 GLU A CA 1
ATOM 1238 C C . GLU A 1 165 ? 15.077 2.226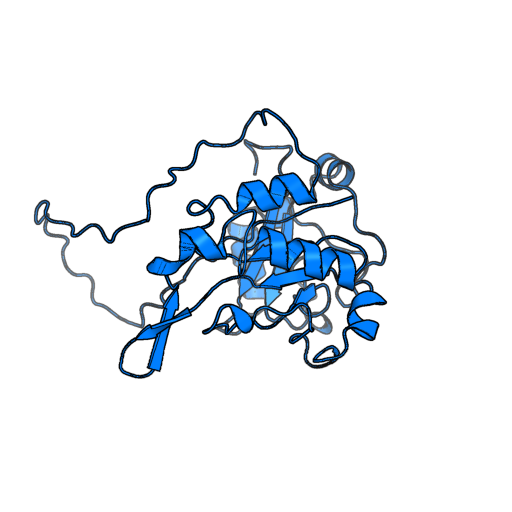 -2.831 1.00 98.06 165 GLU A C 1
ATOM 1240 O O . GLU A 1 165 ? 15.650 2.893 -1.960 1.00 98.06 165 GLU A O 1
ATOM 1245 N N . CYS A 1 166 ? 13.762 2.008 -2.784 1.00 98.44 166 CYS A N 1
ATOM 1246 C CA . CYS A 1 166 ? 12.932 2.611 -1.746 1.00 98.44 166 CYS A CA 1
ATOM 1247 C C . CYS A 1 166 ? 13.193 2.008 -0.367 1.00 98.44 166 CYS A C 1
ATOM 1249 O O . CYS A 1 166 ? 13.184 2.739 0.624 1.00 98.44 166 CYS A O 1
ATOM 1251 N N . SER A 1 167 ? 13.533 0.719 -0.297 1.00 98.19 167 SER A N 1
ATOM 1252 C CA . SER A 1 167 ? 13.985 0.083 0.946 1.00 98.19 167 SER A CA 1
ATOM 1253 C C . SER A 1 167 ? 15.238 0.755 1.504 1.00 98.19 167 SER A C 1
ATOM 1255 O O . SER A 1 167 ? 15.336 1.002 2.704 1.00 98.19 167 SER A O 1
ATOM 1257 N N . THR A 1 168 ? 16.181 1.106 0.627 1.00 97.94 168 THR A N 1
ATOM 1258 C CA . THR A 1 168 ? 17.395 1.846 0.999 1.00 97.94 168 THR A CA 1
ATOM 1259 C C . THR A 1 168 ? 17.065 3.274 1.432 1.00 97.94 168 THR A C 1
ATOM 1261 O O . THR A 1 168 ? 17.595 3.753 2.431 1.00 97.94 168 THR A O 1
ATOM 1264 N N . THR A 1 169 ? 16.161 3.938 0.710 1.00 98.31 169 THR A N 1
ATOM 1265 C CA . THR A 1 169 ? 15.730 5.317 0.981 1.00 98.31 169 THR A CA 1
ATOM 1266 C C . THR A 1 169 ? 15.062 5.458 2.349 1.00 98.31 169 THR A C 1
ATOM 1268 O O . THR A 1 169 ? 15.367 6.390 3.091 1.00 98.31 169 THR A O 1
ATOM 1271 N N . TYR A 1 170 ? 14.171 4.528 2.696 1.00 97.62 170 TYR A N 1
ATOM 1272 C CA . TYR A 1 170 ? 13.375 4.582 3.924 1.00 97.62 170 TYR A CA 1
ATOM 1273 C C . TYR A 1 170 ? 13.943 3.742 5.074 1.00 97.62 170 TYR A C 1
ATOM 1275 O O . TYR A 1 170 ? 13.424 3.799 6.187 1.00 97.62 170 TYR A O 1
ATOM 1283 N N . GLY A 1 171 ? 14.998 2.961 4.825 1.00 96.06 171 GLY A N 1
ATOM 1284 C CA . GLY A 1 171 ? 15.591 2.043 5.803 1.00 96.06 171 GLY A CA 1
ATOM 1285 C C . GLY A 1 171 ? 14.715 0.831 6.145 1.00 96.06 171 GLY A C 1
ATOM 1286 O O . GLY A 1 171 ? 15.028 0.105 7.086 1.00 96.06 171 GLY A O 1
ATOM 1287 N N . LYS A 1 172 ? 13.622 0.621 5.407 1.00 94.75 172 LYS A N 1
ATOM 1288 C CA . LYS A 1 172 ? 12.650 -0.470 5.550 1.00 94.75 172 LYS A CA 1
ATOM 1289 C C . LYS A 1 172 ? 11.932 -0.687 4.223 1.00 94.75 172 LYS A C 1
ATOM 1291 O O . LYS A 1 172 ? 11.770 0.265 3.460 1.00 94.75 172 LYS A O 1
ATOM 1296 N N . ALA A 1 173 ? 11.504 -1.919 3.963 1.00 96.69 173 ALA A N 1
ATOM 1297 C CA . ALA A 1 173 ? 10.750 -2.242 2.757 1.00 96.69 173 ALA A CA 1
ATOM 1298 C C . ALA A 1 173 ? 9.436 -1.439 2.673 1.00 96.69 173 ALA A C 1
ATOM 1300 O O . ALA A 1 173 ? 8.880 -1.073 3.716 1.00 96.69 173 ALA A O 1
ATOM 1301 N N . PRO A 1 174 ? 8.916 -1.177 1.457 1.00 97.88 174 PRO A N 1
ATOM 1302 C CA . PRO A 1 174 ? 7.529 -0.756 1.301 1.00 97.88 174 PRO A CA 1
ATOM 1303 C C . PRO A 1 174 ? 6.599 -1.710 2.055 1.00 97.88 174 PRO A C 1
ATOM 1305 O O . PRO A 1 174 ? 6.804 -2.921 2.031 1.00 97.88 174 PRO A O 1
ATOM 1308 N N . TRP A 1 175 ? 5.574 -1.172 2.712 1.00 96.81 175 TRP A N 1
ATOM 1309 C CA . TRP A 1 175 ? 4.574 -1.982 3.415 1.00 96.81 175 TRP A CA 1
ATOM 1310 C C . TRP A 1 175 ? 3.607 -2.664 2.438 1.00 96.81 175 TRP A C 1
ATOM 1312 O O . TRP A 1 175 ? 3.046 -3.719 2.716 1.00 96.81 175 TRP A O 1
ATOM 1322 N N . ALA A 1 176 ? 3.385 -2.083 1.268 1.00 97.19 176 ALA A N 1
ATOM 1323 C CA . ALA A 1 176 ? 2.654 -2.738 0.198 1.00 97.19 176 ALA A CA 1
ATOM 1324 C C . ALA A 1 176 ? 3.093 -2.177 -1.147 1.00 97.19 176 ALA A C 1
ATOM 1326 O O . ALA A 1 176 ? 3.581 -1.047 -1.233 1.00 97.19 176 ALA A O 1
ATOM 1327 N N . VAL A 1 177 ? 2.898 -2.975 -2.193 1.00 97.62 177 VAL A N 1
ATOM 1328 C CA . VAL A 1 177 ? 3.151 -2.574 -3.575 1.00 97.62 177 VAL A CA 1
ATOM 1329 C C . VAL A 1 177 ? 1.860 -2.678 -4.375 1.00 97.62 177 VAL A C 1
ATOM 1331 O O . VAL A 1 177 ? 1.122 -3.663 -4.276 1.00 97.62 177 VAL A O 1
ATOM 1334 N N . LEU A 1 178 ? 1.574 -1.644 -5.159 1.00 96.62 178 LEU A N 1
ATOM 1335 C CA . LEU A 1 178 ? 0.476 -1.624 -6.118 1.00 96.62 178 LEU A CA 1
ATOM 1336 C C . LEU A 1 178 ? 1.051 -1.857 -7.505 1.00 96.62 178 LEU A C 1
ATOM 1338 O O . LEU A 1 178 ? 1.932 -1.118 -7.942 1.00 96.62 178 LEU A O 1
ATOM 1342 N N . VAL A 1 179 ? 0.529 -2.874 -8.184 1.00 96.12 179 VAL A N 1
ATOM 1343 C CA . VAL A 1 179 ? 0.928 -3.268 -9.537 1.00 96.12 179 VAL A CA 1
ATOM 1344 C C . VAL A 1 179 ? -0.306 -3.629 -10.358 1.00 96.12 179 VAL A C 1
ATOM 1346 O O . VAL A 1 179 ? -1.300 -4.123 -9.818 1.00 96.12 179 VAL A O 1
ATOM 1349 N N . ASP A 1 180 ? -0.221 -3.465 -11.674 1.00 93.75 180 ASP A N 1
ATOM 1350 C CA . ASP A 1 180 ? -1.207 -4.012 -12.604 1.00 93.75 180 ASP A CA 1
ATOM 1351 C C . ASP A 1 180 ? -0.818 -5.443 -13.003 1.00 93.75 180 ASP A C 1
ATOM 1353 O O . ASP A 1 180 ? 0.343 -5.719 -13.297 1.00 93.75 180 ASP A O 1
ATOM 1357 N N . PHE A 1 181 ? -1.793 -6.358 -13.072 1.00 92.25 181 PHE A N 1
ATOM 1358 C CA . PHE A 1 181 ? -1.587 -7.755 -13.501 1.00 92.25 181 PHE A CA 1
ATOM 1359 C C . PHE A 1 181 ? -0.459 -8.477 -12.741 1.00 92.25 181 PHE A C 1
ATOM 1361 O O . PHE A 1 181 ? 0.466 -9.009 -13.356 1.00 92.25 181 PHE A O 1
ATOM 1368 N N . PHE A 1 182 ? -0.547 -8.534 -11.405 1.00 91.12 182 PHE A N 1
ATOM 1369 C CA . PHE A 1 182 ? 0.473 -9.135 -10.521 1.00 91.12 182 PHE A CA 1
ATOM 1370 C C . PHE A 1 182 ? 0.932 -10.554 -10.923 1.00 91.12 182 PHE A C 1
ATOM 1372 O O . PHE A 1 182 ? 1.996 -11.014 -10.510 1.00 91.12 182 PHE A O 1
ATOM 1379 N N . ASN A 1 183 ? 0.107 -11.267 -11.692 1.00 87.12 183 ASN A N 1
ATOM 1380 C CA . ASN A 1 183 ? 0.353 -12.619 -12.167 1.00 87.12 183 ASN A CA 1
ATOM 1381 C C . ASN A 1 183 ? 1.367 -12.699 -13.331 1.00 87.12 183 ASN A C 1
ATOM 1383 O O . ASN A 1 183 ? 1.898 -13.776 -13.595 1.00 87.12 183 ASN A O 1
ATOM 1387 N N . VAL A 1 184 ? 1.650 -11.589 -14.023 1.00 88.06 184 VAL A N 1
ATOM 1388 C CA . VAL A 1 184 ? 2.600 -11.501 -15.149 1.00 88.06 184 VAL A CA 1
ATOM 1389 C C . VAL A 1 184 ? 3.861 -10.764 -14.703 1.00 88.06 184 VAL A C 1
ATOM 1391 O O . VAL A 1 184 ? 3.729 -9.722 -14.071 1.00 88.06 184 VAL A O 1
ATOM 1394 N N . GLY A 1 185 ? 5.046 -11.293 -15.055 1.00 71.31 185 GLY A N 1
ATOM 1395 C CA . GLY A 1 185 ? 6.364 -10.810 -14.604 1.00 71.31 185 GLY A CA 1
ATOM 1396 C C . GLY A 1 185 ? 6.444 -10.880 -13.081 1.00 71.31 185 GLY A C 1
ATOM 1397 O O . GLY A 1 185 ? 6.017 -9.949 -12.448 1.00 71.31 185 GLY A O 1
ATOM 1398 N N . PRO A 1 186 ? 6.838 -11.986 -12.439 1.00 86.44 186 PRO A N 1
ATOM 1399 C CA . PRO A 1 186 ? 6.252 -12.389 -11.155 1.00 86.44 186 PRO A CA 1
ATOM 1400 C C . PRO A 1 186 ? 6.449 -11.363 -10.019 1.00 86.44 186 PRO A C 1
ATOM 1402 O O . PRO A 1 186 ? 7.417 -11.458 -9.267 1.00 86.44 186 PRO A O 1
ATOM 1405 N N . ALA A 1 187 ? 5.485 -10.452 -9.828 1.00 92.56 187 ALA A N 1
ATOM 1406 C CA . ALA A 1 187 ? 5.533 -9.411 -8.796 1.00 92.56 187 ALA A CA 1
ATOM 1407 C C . ALA A 1 187 ? 5.637 -10.017 -7.391 1.00 92.56 187 ALA A C 1
ATOM 1409 O O . ALA A 1 187 ? 6.336 -9.513 -6.513 1.00 92.56 187 ALA A O 1
ATOM 1410 N N . ILE A 1 188 ? 4.983 -11.168 -7.206 1.00 91.38 188 ILE A N 1
ATOM 1411 C CA . ILE A 1 188 ? 5.038 -11.956 -5.976 1.00 91.38 188 ILE A CA 1
ATOM 1412 C C . ILE A 1 188 ? 6.470 -12.398 -5.639 1.00 91.38 188 ILE A C 1
ATOM 1414 O O . ILE A 1 188 ? 6.801 -12.492 -4.464 1.00 91.38 188 ILE A O 1
ATOM 1418 N N . ALA A 1 189 ? 7.351 -12.608 -6.623 1.00 91.75 189 ALA A N 1
ATOM 1419 C CA . ALA A 1 189 ? 8.744 -12.959 -6.349 1.00 91.75 189 ALA A CA 1
ATOM 1420 C C . ALA A 1 189 ? 9.521 -11.785 -5.728 1.00 91.75 189 ALA A C 1
ATOM 1422 O O . ALA A 1 189 ? 10.292 -11.997 -4.793 1.00 91.75 189 ALA A O 1
ATOM 1423 N N . SER A 1 190 ? 9.283 -10.551 -6.191 1.00 94.06 190 SER A N 1
ATOM 1424 C CA . SER A 1 190 ? 9.797 -9.336 -5.537 1.00 94.06 190 SER A CA 1
ATOM 1425 C C . SER A 1 190 ? 9.262 -9.230 -4.111 1.00 94.06 190 SER A C 1
ATOM 1427 O O . SER A 1 190 ? 9.987 -8.851 -3.190 1.00 94.06 190 SER A O 1
ATOM 1429 N N . VAL A 1 191 ? 7.997 -9.626 -3.924 1.00 93.75 191 VAL A N 1
ATOM 1430 C CA . VAL A 1 191 ? 7.349 -9.640 -2.614 1.00 93.75 191 VAL A CA 1
ATOM 1431 C C . VAL A 1 191 ? 7.962 -10.629 -1.648 1.00 93.75 191 VAL A C 1
ATOM 1433 O O . VAL A 1 191 ? 8.295 -10.265 -0.520 1.00 93.75 191 VAL A O 1
ATOM 1436 N N . ASP A 1 192 ? 8.187 -11.848 -2.103 1.00 93.19 192 ASP A N 1
ATOM 1437 C CA . ASP A 1 192 ? 8.834 -12.881 -1.313 1.00 93.19 192 ASP A CA 1
ATOM 1438 C C . ASP A 1 192 ? 10.252 -12.472 -0.920 1.00 93.19 192 ASP A C 1
ATOM 1440 O O . ASP A 1 192 ? 10.626 -12.610 0.245 1.00 93.19 192 ASP A O 1
ATOM 1444 N N . ALA A 1 193 ? 11.007 -11.884 -1.853 1.00 92.88 193 ALA A N 1
ATOM 1445 C CA . ALA A 1 193 ? 12.363 -11.418 -1.597 1.00 92.88 193 ALA A CA 1
ATOM 1446 C C . ALA A 1 193 ? 12.421 -10.352 -0.489 1.00 92.88 193 ALA A C 1
ATOM 1448 O O . ALA A 1 193 ? 13.230 -10.486 0.431 1.00 92.88 193 ALA A O 1
ATOM 1449 N N . LEU A 1 194 ? 11.545 -9.338 -0.522 1.00 93.62 194 LEU A N 1
ATOM 1450 C CA . LEU A 1 194 ? 11.512 -8.299 0.520 1.00 93.62 194 LEU A CA 1
ATOM 1451 C C . LEU A 1 194 ? 11.043 -8.820 1.884 1.00 93.62 194 LEU A C 1
ATOM 1453 O O . LEU A 1 194 ? 11.456 -8.285 2.908 1.00 93.62 194 LEU A O 1
ATOM 1457 N N . ASN A 1 195 ? 10.236 -9.882 1.912 1.00 92.12 195 ASN A N 1
ATOM 1458 C CA . ASN A 1 195 ? 9.803 -10.531 3.153 1.00 92.12 195 ASN A CA 1
ATOM 1459 C C . ASN A 1 195 ? 10.754 -11.654 3.616 1.00 92.12 195 ASN A C 1
ATOM 1461 O O . ASN A 1 195 ? 10.459 -12.354 4.584 1.00 92.12 195 ASN A O 1
ATOM 1465 N N . GLY A 1 196 ? 11.877 -11.881 2.922 1.00 92.44 196 GLY A N 1
ATOM 1466 C CA . GLY A 1 196 ? 12.809 -12.969 3.238 1.00 92.44 196 GLY A CA 1
ATOM 1467 C C . GLY A 1 196 ? 12.220 -14.376 3.054 1.00 92.44 196 GLY A C 1
ATOM 1468 O O . GLY A 1 196 ? 12.763 -15.354 3.574 1.00 92.44 196 GLY A O 1
ATOM 1469 N N . VAL A 1 197 ? 11.113 -14.499 2.319 1.00 91.12 197 VAL A N 1
ATOM 1470 C CA . VAL A 1 197 ? 10.480 -15.777 2.003 1.00 91.12 197 VAL A CA 1
ATOM 1471 C C . VAL A 1 197 ? 11.312 -16.462 0.927 1.00 91.12 197 VAL A C 1
ATOM 1473 O O . VAL A 1 197 ? 11.508 -15.948 -0.171 1.00 91.12 197 VAL A O 1
ATOM 1476 N N . SER A 1 198 ? 11.822 -17.648 1.248 1.00 83.44 198 SER A N 1
ATOM 1477 C CA . SER A 1 198 ? 12.621 -18.454 0.330 1.00 83.44 198 SER A CA 1
ATOM 1478 C C . SER A 1 198 ? 12.113 -19.892 0.285 1.00 83.44 198 SER A C 1
ATOM 1480 O O . SER A 1 198 ? 11.610 -20.430 1.271 1.00 83.44 198 SER A O 1
ATOM 1482 N N . GLY A 1 199 ? 12.257 -20.531 -0.876 1.00 75.94 199 GLY A N 1
ATOM 1483 C CA . GLY A 1 199 ? 11.836 -21.915 -1.079 1.00 75.94 199 GLY A CA 1
ATOM 1484 C C . GLY A 1 199 ? 10.337 -22.074 -1.339 1.00 75.94 199 GLY A C 1
ATOM 1485 O O . GLY A 1 199 ? 9.682 -21.186 -1.877 1.00 75.94 199 GLY A O 1
ATOM 1486 N N . ALA A 1 200 ? 9.810 -23.258 -1.025 1.00 73.88 200 ALA A N 1
ATOM 1487 C CA . ALA A 1 200 ? 8.421 -23.600 -1.304 1.00 73.88 200 ALA A CA 1
ATOM 1488 C C . ALA A 1 200 ? 7.479 -23.006 -0.248 1.00 73.88 200 ALA A C 1
ATOM 1490 O O . ALA A 1 200 ? 7.599 -23.302 0.940 1.00 73.88 200 ALA A O 1
ATOM 1491 N N . THR A 1 201 ? 6.498 -22.227 -0.696 1.00 81.69 201 THR A N 1
ATOM 1492 C CA . THR A 1 201 ? 5.383 -21.751 0.130 1.00 81.69 201 THR A CA 1
ATOM 1493 C C . THR A 1 201 ? 4.212 -22.725 0.039 1.00 81.69 201 THR A C 1
ATOM 1495 O O . THR A 1 201 ? 3.756 -23.041 -1.059 1.00 81.69 201 THR A O 1
ATOM 1498 N N . SER A 1 202 ? 3.683 -23.186 1.170 1.00 80.56 202 SER A N 1
ATOM 1499 C CA . SER A 1 202 ? 2.445 -23.975 1.203 1.00 80.56 202 SER A CA 1
ATOM 1500 C C . SER A 1 202 ? 1.213 -23.076 1.288 1.00 80.56 202 SER A C 1
ATOM 1502 O O . SER A 1 202 ? 1.241 -22.070 1.989 1.00 80.56 202 SER A O 1
ATOM 1504 N N . GLY A 1 203 ? 0.115 -23.471 0.640 1.00 80.69 203 GLY A N 1
ATOM 1505 C CA . GLY A 1 203 ? -1.182 -22.792 0.760 1.00 80.69 203 GLY A CA 1
ATOM 1506 C C . GLY A 1 203 ? -1.407 -21.632 -0.215 1.00 80.69 203 GLY A C 1
ATOM 1507 O O . GLY A 1 203 ? -2.510 -21.099 -0.252 1.00 80.69 203 GLY A O 1
ATOM 1508 N N . ARG A 1 204 ? -0.417 -21.275 -1.047 1.00 84.50 204 ARG A N 1
ATOM 1509 C CA . ARG A 1 204 ? -0.642 -20.339 -2.158 1.00 84.50 204 ARG A CA 1
ATOM 1510 C C . ARG A 1 204 ? -1.418 -21.023 -3.275 1.00 84.50 204 ARG A C 1
ATOM 1512 O O . ARG A 1 204 ? -1.113 -22.155 -3.644 1.00 84.50 204 ARG A O 1
ATOM 1519 N N . ALA A 1 205 ? -2.416 -20.326 -3.806 1.00 84.06 205 ALA A N 1
ATOM 1520 C CA . ALA A 1 205 ? -3.061 -20.748 -5.037 1.00 84.06 205 ALA A CA 1
ATOM 1521 C C . ALA A 1 205 ? -2.082 -20.578 -6.205 1.00 84.06 205 ALA A C 1
ATOM 1523 O O . ALA A 1 205 ? -1.417 -19.548 -6.315 1.00 84.06 205 ALA A O 1
ATOM 1524 N N . GLU A 1 206 ? -2.024 -21.573 -7.086 1.00 83.06 206 GLU A N 1
ATOM 1525 C CA . GLU A 1 206 ? -1.345 -21.430 -8.371 1.00 83.06 206 GLU A CA 1
ATOM 1526 C C . GLU A 1 206 ? -2.153 -20.465 -9.241 1.00 83.06 206 GLU A C 1
ATOM 1528 O O . GLU A 1 206 ? -3.326 -20.709 -9.538 1.00 83.06 206 GLU A O 1
ATOM 1533 N N . VAL A 1 207 ? -1.532 -19.354 -9.634 1.00 83.94 207 VAL A N 1
ATOM 1534 C CA . VAL A 1 207 ? -2.144 -18.345 -10.502 1.00 83.94 207 VAL A CA 1
ATOM 1535 C C . VAL A 1 207 ? -1.507 -18.449 -11.882 1.00 83.94 207 VAL A C 1
ATOM 1537 O O . VAL A 1 207 ? -0.290 -18.568 -12.005 1.00 83.94 207 VAL A O 1
ATOM 1540 N N . SER A 1 208 ? -2.330 -18.413 -12.932 1.00 86.50 208 SER A N 1
ATOM 1541 C CA . SER A 1 208 ? -1.832 -18.433 -14.309 1.00 86.50 208 SER A CA 1
ATOM 1542 C C . SER A 1 208 ? -0.923 -17.234 -14.575 1.00 86.50 208 SER A C 1
ATOM 1544 O O . SER A 1 208 ? -1.279 -16.107 -14.244 1.00 86.50 208 SER A O 1
ATOM 1546 N N . THR A 1 209 ? 0.208 -17.459 -15.238 1.00 87.00 209 THR A N 1
ATOM 1547 C CA . THR A 1 209 ? 1.090 -16.390 -15.735 1.00 87.00 209 THR A CA 1
ATOM 1548 C C . THR A 1 209 ? 0.666 -15.869 -17.108 1.00 87.00 209 THR A C 1
ATOM 1550 O O . THR A 1 209 ? 1.333 -15.017 -17.697 1.00 87.00 209 THR A O 1
ATOM 1553 N N . GLU A 1 210 ? -0.443 -16.377 -17.649 1.00 85.69 210 GLU A N 1
ATOM 1554 C CA . GLU A 1 210 ? -0.991 -15.887 -18.903 1.00 85.69 210 GLU A CA 1
ATOM 1555 C C . GLU A 1 210 ? -1.488 -14.448 -18.745 1.00 85.69 210 GLU A C 1
ATOM 1557 O O . GLU A 1 210 ? -2.156 -14.078 -17.774 1.00 85.69 210 GLU A O 1
ATOM 1562 N N . ARG A 1 211 ? -1.197 -13.625 -19.753 1.00 83.31 211 ARG A N 1
ATOM 1563 C CA . ARG A 1 211 ? -1.806 -12.302 -19.867 1.00 83.31 211 ARG A CA 1
ATOM 1564 C C . ARG A 1 211 ? -3.310 -12.478 -20.039 1.00 83.31 211 ARG A C 1
ATOM 1566 O O . ARG A 1 211 ? -3.746 -13.209 -20.930 1.00 83.31 211 ARG A O 1
ATOM 1573 N N . VAL A 1 212 ? -4.099 -11.758 -19.242 1.00 70.25 212 VAL A N 1
ATOM 1574 C CA . VAL A 1 212 ? -5.548 -11.681 -19.446 1.00 70.25 212 VAL A CA 1
ATOM 1575 C C . VAL A 1 212 ? -5.787 -11.036 -20.808 1.00 70.25 212 VAL A C 1
ATOM 1577 O O . VAL A 1 212 ? -5.621 -9.832 -20.993 1.00 70.25 212 VAL A O 1
ATOM 1580 N N . THR A 1 213 ? -6.136 -11.853 -21.796 1.00 63.19 213 THR A N 1
ATOM 1581 C CA . THR A 1 213 ? -6.555 -11.368 -23.107 1.00 63.19 213 THR A CA 1
ATOM 1582 C C . THR A 1 213 ? -8.061 -11.174 -23.082 1.00 63.19 213 THR A C 1
ATOM 1584 O O . THR A 1 213 ? -8.795 -11.939 -22.457 1.00 63.19 213 THR A O 1
ATOM 1587 N N . ARG A 1 214 ? -8.549 -10.125 -23.749 1.00 54.56 214 ARG A N 1
ATOM 1588 C CA . ARG A 1 214 ? -9.988 -9.928 -23.924 1.00 54.56 214 ARG A CA 1
ATOM 1589 C C . ARG A 1 214 ? -10.537 -11.146 -24.667 1.00 54.56 214 ARG A C 1
ATOM 1591 O O . ARG A 1 214 ? -10.299 -11.272 -25.869 1.00 54.56 214 ARG A O 1
ATOM 1598 N N . GLN A 1 215 ? -11.271 -12.022 -23.979 1.00 44.50 215 GLN A N 1
ATOM 1599 C CA . GLN A 1 215 ? -12.079 -13.030 -24.655 1.00 44.50 215 GLN A CA 1
ATOM 1600 C C . GLN A 1 215 ? -13.021 -12.283 -25.600 1.00 44.50 215 GLN A C 1
ATOM 1602 O O . GLN A 1 215 ? -13.866 -11.489 -25.189 1.00 44.50 215 GLN A O 1
ATOM 1607 N N . THR A 1 216 ? -12.837 -12.483 -26.901 1.00 38.38 216 THR A N 1
ATOM 1608 C CA . THR A 1 216 ? -13.911 -12.226 -27.852 1.00 38.38 216 THR A CA 1
ATOM 1609 C C . THR A 1 216 ? -14.864 -13.389 -27.667 1.00 38.38 216 THR A C 1
ATOM 1611 O O . THR A 1 216 ? -14.640 -14.463 -28.225 1.00 38.38 216 THR A O 1
ATOM 1614 N N . ASP A 1 217 ? -15.883 -13.199 -26.829 1.00 37.00 217 ASP A N 1
ATOM 1615 C CA . ASP A 1 217 ? -16.986 -14.145 -26.700 1.00 37.00 217 ASP A CA 1
ATOM 1616 C C . ASP A 1 217 ? -17.621 -14.346 -28.076 1.00 37.00 217 ASP A C 1
ATOM 1618 O O . ASP A 1 217 ? -18.473 -13.594 -28.544 1.00 37.00 217 ASP A O 1
ATOM 1622 N N . SER A 1 218 ? -17.151 -15.382 -28.756 1.00 38.31 218 SER A N 1
ATOM 1623 C CA . SER A 1 218 ? -17.716 -15.930 -29.977 1.00 38.31 218 SER A CA 1
ATOM 1624 C C . SER A 1 218 ? -18.288 -17.302 -29.643 1.00 38.31 218 SER A C 1
ATOM 1626 O O . SER A 1 218 ? -17.956 -18.310 -30.254 1.00 38.31 218 SER A O 1
ATOM 1628 N N . SER A 1 219 ? -19.170 -17.353 -28.643 1.00 36.69 219 SER A N 1
ATOM 1629 C CA . SER A 1 219 ? -20.040 -18.510 -28.456 1.00 36.69 219 SER A CA 1
ATOM 1630 C C . SER A 1 219 ? -21.446 -18.097 -28.013 1.00 36.69 219 SER A C 1
ATOM 1632 O O . SER A 1 219 ? -21.696 -17.667 -26.897 1.00 36.69 219 SER A O 1
ATOM 1634 N N . SER A 1 220 ? -22.361 -18.247 -28.976 1.00 34.75 220 SER A N 1
ATOM 1635 C CA . SER A 1 220 ? -23.818 -18.390 -28.864 1.00 34.75 220 SER A CA 1
ATOM 1636 C C . SER A 1 220 ? -24.634 -17.299 -28.161 1.00 34.75 220 SER A C 1
ATOM 1638 O O . SER A 1 220 ? -24.707 -17.194 -26.943 1.00 34.75 220 SER A O 1
ATOM 1640 N N . SER A 1 221 ? -25.420 -16.607 -28.985 1.00 39.44 221 SER A N 1
ATOM 1641 C CA . SER A 1 221 ? -26.665 -15.936 -28.626 1.00 39.44 221 SER A CA 1
ATOM 1642 C C . SER A 1 221 ? -27.597 -16.840 -27.801 1.00 39.44 221 SER A C 1
ATOM 1644 O O . SER A 1 221 ? -28.323 -17.663 -28.361 1.00 39.44 221 SER A O 1
ATOM 1646 N N . ALA A 1 222 ? -27.636 -16.639 -26.487 1.00 32.38 222 ALA A N 1
ATOM 1647 C CA . ALA A 1 222 ? -28.807 -16.935 -25.673 1.00 32.38 222 ALA A CA 1
ATOM 1648 C C . ALA A 1 222 ? -29.472 -15.596 -25.340 1.00 32.38 222 ALA A C 1
ATOM 1650 O O . ALA A 1 222 ? -28.866 -14.712 -24.737 1.00 32.38 222 ALA A O 1
ATOM 1651 N N . ALA A 1 223 ? -30.696 -15.412 -25.831 1.00 37.47 223 ALA A N 1
ATOM 1652 C CA . ALA A 1 223 ? -31.457 -14.184 -25.679 1.00 37.47 223 ALA A CA 1
ATOM 1653 C C . ALA A 1 223 ? -31.737 -13.896 -24.195 1.00 37.47 223 ALA A C 1
ATOM 1655 O O . ALA A 1 223 ? -32.618 -14.510 -23.599 1.00 37.47 223 ALA A O 1
ATOM 1656 N N . TYR A 1 224 ? -31.022 -12.931 -23.618 1.00 30.61 224 TYR A N 1
ATOM 1657 C CA . TYR A 1 224 ? -31.443 -12.273 -22.387 1.00 30.61 224 TYR A CA 1
ATOM 1658 C C . TYR A 1 224 ? -32.309 -11.073 -22.757 1.00 30.61 224 TYR A C 1
ATOM 1660 O O . TYR A 1 224 ? -31.865 -10.123 -23.404 1.00 30.61 224 TYR A O 1
ATOM 1668 N N . SER A 1 225 ? -33.587 -11.167 -22.399 1.00 30.58 225 SER A N 1
ATOM 1669 C CA . SER A 1 225 ? -34.569 -10.102 -22.550 1.00 30.58 225 SER A CA 1
ATOM 1670 C C . SER A 1 225 ? -34.072 -8.817 -21.887 1.00 30.58 225 SER A C 1
ATOM 1672 O O . SER A 1 225 ? -33.622 -8.821 -20.744 1.00 30.58 225 SER A O 1
ATOM 1674 N N . ALA A 1 226 ? -34.151 -7.721 -22.639 1.00 31.30 226 ALA A N 1
ATOM 1675 C CA . ALA A 1 226 ? -33.716 -6.401 -22.223 1.00 31.30 226 ALA A CA 1
ATOM 1676 C C . ALA A 1 226 ? -34.461 -5.925 -20.964 1.00 31.30 226 ALA A C 1
ATOM 1678 O O . ALA A 1 226 ? -35.683 -5.781 -20.976 1.00 31.30 226 ALA A O 1
ATOM 1679 N N . VAL A 1 227 ? -33.705 -5.610 -19.913 1.00 32.09 227 VAL A N 1
ATOM 1680 C CA . VAL A 1 227 ? -34.124 -4.685 -18.853 1.00 32.09 227 VAL A CA 1
ATOM 1681 C C . VAL A 1 227 ? -33.519 -3.313 -19.200 1.00 32.09 227 VAL A C 1
ATOM 1683 O O . VAL A 1 227 ? -32.373 -3.272 -19.660 1.00 32.09 227 VAL A O 1
ATOM 1686 N N . PRO A 1 228 ? -34.256 -2.191 -19.086 1.00 30.72 228 PRO A N 1
ATOM 1687 C CA . PRO A 1 228 ? -33.804 -0.909 -19.616 1.00 30.72 228 PRO A CA 1
ATOM 1688 C C . PRO A 1 228 ? -32.577 -0.402 -18.859 1.00 30.72 228 PRO A C 1
ATOM 1690 O O . PRO A 1 228 ? -32.556 -0.370 -17.631 1.00 30.72 228 PRO A O 1
ATOM 1693 N N . ARG A 1 229 ? -31.569 0.026 -19.622 1.00 38.19 229 ARG A N 1
ATOM 1694 C CA . ARG A 1 229 ? -30.370 0.703 -19.128 1.00 38.19 229 ARG A CA 1
ATOM 1695 C C . ARG A 1 229 ? -30.751 2.052 -18.525 1.00 38.19 229 ARG A C 1
ATOM 1697 O O . ARG A 1 229 ? -31.194 2.928 -19.261 1.00 38.19 229 ARG A O 1
ATOM 1704 N N . ASN A 1 230 ? -30.478 2.229 -17.238 1.00 29.12 230 ASN A N 1
ATOM 1705 C CA . ASN A 1 230 ? -30.200 3.536 -16.665 1.00 29.12 230 ASN A CA 1
ATOM 1706 C C . ASN A 1 230 ? -28.810 3.504 -16.023 1.00 29.12 230 ASN A C 1
ATOM 1708 O O . ASN A 1 230 ? -28.516 2.630 -15.213 1.00 29.12 230 ASN A O 1
ATOM 1712 N N . SER A 1 231 ? -28.033 4.534 -16.361 1.00 29.81 231 SER A N 1
ATOM 1713 C CA . SER A 1 231 ? -26.822 5.034 -15.693 1.00 29.81 231 SER A CA 1
ATOM 1714 C C . SER A 1 231 ? -25.499 4.261 -15.833 1.00 29.81 231 SER A C 1
ATOM 1716 O O . SER A 1 231 ? -25.432 3.039 -15.809 1.00 29.81 231 SER A O 1
ATOM 1718 N N . ALA A 1 232 ? -24.468 5.087 -16.044 1.00 30.66 232 ALA A N 1
ATOM 1719 C CA . ALA A 1 232 ? -23.028 4.878 -16.147 1.00 30.66 232 ALA A CA 1
ATOM 1720 C C . ALA A 1 232 ? -22.474 3.526 -15.669 1.00 30.66 232 ALA A C 1
ATOM 1722 O O . ALA A 1 232 ? -22.531 3.188 -14.493 1.00 30.66 232 ALA A O 1
ATOM 1723 N N . ALA A 1 233 ? -21.826 2.806 -16.585 1.00 24.45 233 ALA A N 1
ATOM 1724 C CA . ALA A 1 233 ? -20.875 1.772 -16.212 1.00 24.45 233 ALA A CA 1
ATOM 1725 C C . ALA A 1 233 ? -19.593 2.461 -15.723 1.00 24.45 233 ALA A C 1
ATOM 1727 O O . ALA A 1 233 ? -18.784 2.908 -16.537 1.00 24.45 233 ALA A O 1
ATOM 1728 N N . ALA A 1 234 ? -19.429 2.574 -14.407 1.00 26.62 234 ALA A N 1
ATOM 1729 C CA . ALA A 1 234 ? -18.119 2.773 -13.811 1.00 26.62 234 ALA A CA 1
ATOM 1730 C C . ALA A 1 234 ? -17.325 1.476 -14.016 1.00 26.62 234 ALA A C 1
ATOM 1732 O O . ALA A 1 234 ? -17.730 0.403 -13.564 1.00 26.62 234 ALA A O 1
ATOM 1733 N N . ALA A 1 235 ? -16.228 1.551 -14.764 1.00 25.08 235 ALA A N 1
ATOM 1734 C CA . ALA A 1 235 ? -15.264 0.467 -14.817 1.00 25.08 235 ALA A CA 1
ATOM 1735 C C . ALA A 1 235 ? -14.501 0.473 -13.488 1.00 25.08 235 ALA A C 1
ATOM 1737 O O . ALA A 1 235 ? -13.568 1.248 -13.311 1.00 25.08 235 ALA A O 1
ATOM 1738 N N . ALA A 1 236 ? -14.924 -0.361 -12.540 1.00 24.69 236 ALA A N 1
ATOM 1739 C CA . ALA A 1 236 ? -14.121 -0.654 -11.365 1.00 24.69 236 ALA A CA 1
ATOM 1740 C C . ALA A 1 236 ? -12.927 -1.508 -11.818 1.00 24.69 236 ALA A C 1
ATOM 1742 O O . ALA A 1 236 ? -13.056 -2.715 -12.027 1.00 24.69 236 ALA A O 1
ATOM 1743 N N . ILE A 1 237 ? -11.772 -0.875 -12.032 1.00 28.91 237 ILE A N 1
ATOM 1744 C CA . ILE A 1 237 ? -10.502 -1.598 -12.077 1.00 28.91 237 ILE A CA 1
ATOM 1745 C C . ILE A 1 237 ? -10.198 -1.960 -10.626 1.00 28.91 237 ILE A C 1
ATOM 1747 O O . ILE A 1 237 ? -9.819 -1.109 -9.827 1.00 28.91 237 ILE A O 1
ATOM 1751 N N . ALA A 1 238 ? -10.436 -3.219 -10.269 1.00 28.44 238 ALA A N 1
ATOM 1752 C CA . ALA A 1 238 ? -9.989 -3.763 -8.999 1.00 28.44 238 ALA A CA 1
ATOM 1753 C C . ALA A 1 238 ? -8.460 -3.896 -9.054 1.00 28.44 238 ALA A C 1
ATOM 1755 O O . ALA A 1 238 ? -7.934 -4.906 -9.518 1.00 28.44 238 ALA 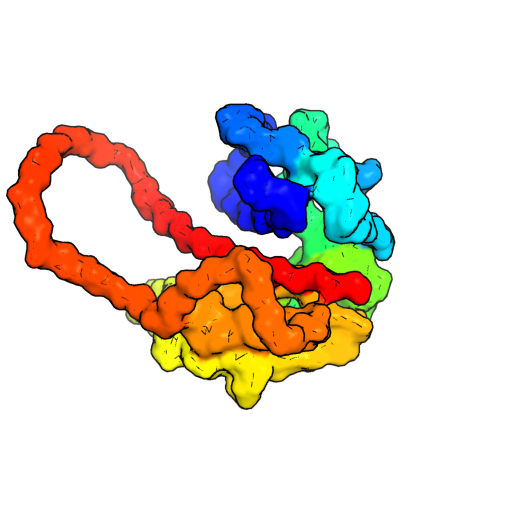A O 1
ATOM 1756 N N . GLY A 1 239 ? -7.747 -2.852 -8.630 1.00 33.28 239 GLY A N 1
ATOM 1757 C CA . GLY A 1 239 ? -6.336 -2.970 -8.286 1.00 33.28 239 GLY A CA 1
ATOM 1758 C C . GLY A 1 239 ? -6.211 -3.911 -7.090 1.00 33.28 239 GLY A C 1
ATOM 1759 O O . GLY A 1 239 ? -6.863 -3.706 -6.066 1.00 33.28 239 GLY A O 1
ATOM 1760 N N . MET A 1 240 ? -5.423 -4.976 -7.221 1.00 36.94 240 MET A N 1
ATOM 1761 C CA . MET A 1 240 ? -5.110 -5.845 -6.091 1.00 36.94 240 MET A CA 1
ATOM 1762 C C . MET A 1 240 ? -3.883 -5.271 -5.388 1.00 36.94 240 MET A C 1
ATOM 1764 O O . MET A 1 240 ? -2.796 -5.244 -5.958 1.00 36.94 240 MET A O 1
ATOM 1768 N N . VAL A 1 241 ? -4.057 -4.810 -4.150 1.00 38.62 241 VAL A N 1
ATOM 1769 C CA . VAL A 1 241 ? -2.928 -4.458 -3.284 1.00 38.62 241 VAL A CA 1
ATOM 1770 C C . VAL A 1 241 ? -2.235 -5.754 -2.881 1.00 38.62 241 VAL A C 1
ATOM 1772 O O . VAL A 1 241 ? -2.845 -6.607 -2.233 1.00 38.62 241 VAL A O 1
ATOM 1775 N N . VAL A 1 242 ? -0.965 -5.914 -3.251 1.00 40.59 242 VAL A N 1
ATOM 1776 C CA . VAL A 1 242 ? -0.135 -6.988 -2.706 1.00 40.59 242 VAL A CA 1
ATOM 1777 C C . VAL A 1 242 ? 0.606 -6.411 -1.506 1.00 40.59 242 VAL A C 1
ATOM 1779 O O . VAL A 1 242 ? 1.582 -5.672 -1.642 1.00 40.59 242 VAL A O 1
ATOM 1782 N N . ALA A 1 243 ? 0.089 -6.701 -0.314 1.00 36.22 243 ALA A N 1
ATOM 1783 C CA . ALA A 1 243 ? 0.689 -6.240 0.930 1.00 36.22 243 ALA A CA 1
ATOM 1784 C C . ALA A 1 243 ? 1.982 -7.012 1.246 1.00 36.22 243 ALA A C 1
ATOM 1786 O O . ALA A 1 243 ? 2.046 -8.235 1.108 1.00 36.22 243 ALA A O 1
ATOM 1787 N N . MET A 1 244 ? 3.002 -6.283 1.691 1.00 35.34 244 MET A N 1
ATOM 1788 C CA . MET A 1 244 ? 4.287 -6.777 2.177 1.00 35.34 244 MET A CA 1
ATOM 1789 C C . MET A 1 244 ? 4.384 -6.476 3.676 1.00 35.34 244 MET A C 1
ATOM 1791 O O . MET A 1 244 ? 4.715 -5.367 4.083 1.00 35.34 244 MET A O 1
ATOM 1795 N N . MET A 1 245 ? 4.116 -7.451 4.538 1.00 33.47 245 MET A N 1
ATOM 1796 C CA . MET A 1 245 ? 4.358 -7.249 5.968 1.00 33.47 245 MET A CA 1
ATOM 1797 C C . MET A 1 245 ? 5.761 -7.732 6.333 1.00 33.47 245 MET A C 1
ATOM 1799 O O . MET A 1 245 ? 5.935 -8.852 6.808 1.00 33.47 245 MET A O 1
ATOM 1803 N N . ALA A 1 246 ? 6.750 -6.862 6.120 1.00 30.53 246 ALA A N 1
ATOM 1804 C CA . ALA A 1 246 ? 8.057 -7.013 6.745 1.00 30.53 246 ALA A CA 1
ATOM 1805 C C . ALA A 1 246 ? 7.948 -6.579 8.219 1.00 30.53 246 ALA A C 1
ATOM 1807 O O . ALA A 1 246 ? 7.582 -5.436 8.502 1.00 30.53 246 ALA A O 1
ATOM 1808 N N . LEU A 1 247 ? 8.205 -7.525 9.130 1.00 34.66 247 LEU A N 1
ATOM 1809 C CA . LEU A 1 247 ? 8.369 -7.308 10.575 1.00 34.66 247 LEU A CA 1
ATOM 1810 C C . LEU A 1 247 ? 9.670 -6.557 10.881 1.00 34.66 247 LEU A C 1
ATOM 1812 O O . LEU A 1 247 ? 10.690 -6.871 10.224 1.00 34.66 247 LEU A O 1
#